Protein AF-A0A8T4JA58-F1 (afdb_monomer)

Radius of gyration: 17.74 Å; Cα contacts (8 Å, |Δi|>4): 383; chains: 1; bounding box: 49×49×39 Å

Sequence (226 aa):
MVENSKAVALERLPIDQRIYLEDYSPLAILKTYYRHRELGWEEYGYVDSGKPNAVIIQPTKDENQAFSHPTTIGFVKKLKEHYDLVLRVAHSETDAYRSISAVPSPELVIISGHGLPGMLSFSASKKEVKKAREESILDTKDDEFAHYINHAAEDATIFLYACHGKKLTDFVKKHSGNRRVIGSKTSFATEDLEILSYYPLDIRIITHTKIPFINREFSRDRTYIL

Structure (mmCIF, N/CA/C/O backbone):
data_AF-A0A8T4JA58-F1
#
_entry.id   AF-A0A8T4JA58-F1
#
loop_
_atom_site.group_PDB
_atom_site.id
_atom_site.type_symbol
_atom_site.label_atom_id
_atom_site.label_alt_id
_atom_site.label_comp_id
_atom_site.label_asym_id
_atom_site.label_entity_id
_atom_site.label_seq_id
_atom_site.pdbx_PDB_ins_code
_atom_site.Cartn_x
_atom_site.Cartn_y
_atom_site.Cartn_z
_atom_site.occupancy
_atom_site.B_iso_or_equiv
_atom_site.auth_seq_id
_atom_site.auth_comp_id
_atom_site.auth_asym_id
_atom_site.auth_atom_id
_atom_site.pdb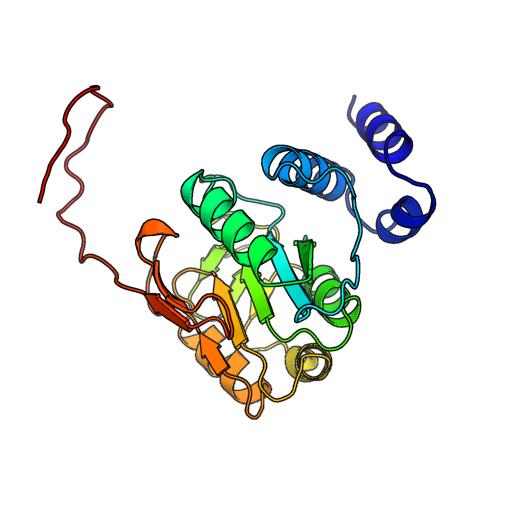x_PDB_model_num
ATOM 1 N N . MET A 1 1 ? 31.882 -11.355 4.695 1.00 51.66 1 MET A N 1
ATOM 2 C CA . MET A 1 1 ? 31.507 -10.221 5.578 1.00 51.66 1 MET A CA 1
ATOM 3 C C . MET A 1 1 ? 29.994 -10.026 5.765 1.00 51.66 1 MET A C 1
ATOM 5 O O . MET A 1 1 ? 29.630 -9.242 6.626 1.00 51.66 1 MET A O 1
ATOM 9 N N . VAL A 1 2 ? 29.108 -10.729 5.040 1.00 45.69 2 VAL A N 1
ATOM 10 C CA . VAL A 1 2 ? 27.639 -10.554 5.159 1.00 45.69 2 VAL A CA 1
ATOM 11 C C . VAL A 1 2 ? 27.006 -11.448 6.243 1.00 45.69 2 VAL A C 1
ATOM 13 O O . VAL A 1 2 ? 25.999 -11.074 6.829 1.00 45.69 2 VAL A O 1
ATOM 16 N N . GLU A 1 3 ? 27.604 -12.591 6.587 1.00 47.19 3 GLU A N 1
ATOM 17 C CA . GLU A 1 3 ? 27.039 -13.489 7.614 1.00 47.19 3 GLU A CA 1
ATOM 18 C C . GLU A 1 3 ? 27.064 -12.891 9.031 1.00 47.19 3 GLU A C 1
ATOM 20 O O . GLU A 1 3 ? 26.103 -13.056 9.780 1.00 47.19 3 GLU A O 1
ATOM 25 N N . ASN A 1 4 ? 28.084 -12.090 9.366 1.00 54.34 4 ASN A N 1
ATOM 26 C CA . ASN A 1 4 ? 28.171 -11.434 10.677 1.00 54.34 4 ASN A CA 1
ATOM 27 C C . ASN A 1 4 ? 27.115 -10.337 10.894 1.00 54.34 4 ASN A C 1
ATOM 29 O O . ASN A 1 4 ? 26.787 -10.041 12.039 1.00 54.34 4 ASN A O 1
ATOM 33 N N . SER A 1 5 ? 26.554 -9.729 9.842 1.00 56.50 5 SER A N 1
ATOM 34 C CA . SER A 1 5 ? 25.521 -8.697 10.017 1.00 56.50 5 SER A CA 1
ATOM 35 C C . SER A 1 5 ? 24.132 -9.285 10.275 1.00 56.50 5 SER A C 1
ATOM 37 O O . SER A 1 5 ? 23.335 -8.646 10.960 1.00 56.50 5 SER A O 1
ATOM 39 N N . LYS A 1 6 ? 23.846 -10.508 9.794 1.00 56.41 6 LYS A N 1
ATOM 40 C CA . LYS A 1 6 ? 22.579 -11.210 10.070 1.00 56.41 6 LYS A CA 1
ATOM 41 C C . LYS A 1 6 ? 22.462 -11.568 11.551 1.00 56.41 6 LYS A C 1
ATOM 43 O O . LYS A 1 6 ? 21.441 -11.269 12.160 1.00 56.41 6 LYS A O 1
ATOM 48 N N . ALA A 1 7 ? 23.511 -12.169 12.117 1.00 58.56 7 ALA A N 1
ATOM 49 C CA . ALA A 1 7 ? 23.535 -12.583 13.518 1.00 58.56 7 ALA A CA 1
ATOM 50 C C . ALA A 1 7 ? 23.360 -11.380 14.457 1.00 58.56 7 ALA A C 1
ATOM 52 O O . ALA A 1 7 ? 22.466 -11.384 15.292 1.00 58.56 7 ALA A O 1
ATOM 53 N N . VAL A 1 8 ? 24.104 -10.293 14.225 1.00 62.03 8 VAL A N 1
ATOM 54 C CA . VAL A 1 8 ? 24.014 -9.071 15.045 1.00 62.03 8 VAL A CA 1
ATOM 55 C C . VAL A 1 8 ? 22.647 -8.385 14.931 1.00 62.03 8 VAL A C 1
ATOM 57 O O . VAL A 1 8 ? 22.160 -7.821 15.909 1.00 62.03 8 VAL A O 1
ATOM 60 N N . ALA A 1 9 ? 22.013 -8.409 13.754 1.00 59.31 9 ALA A N 1
ATOM 61 C CA . ALA A 1 9 ? 20.677 -7.842 13.576 1.00 59.31 9 ALA A CA 1
ATOM 62 C C . ALA A 1 9 ? 19.599 -8.681 14.274 1.00 59.31 9 ALA A C 1
ATOM 64 O O . ALA A 1 9 ? 18.761 -8.121 14.974 1.00 59.31 9 ALA A O 1
ATOM 65 N N . LEU A 1 10 ? 19.646 -10.008 14.128 1.00 60.34 10 LEU A N 1
ATOM 66 C CA . LEU A 1 10 ? 18.717 -10.933 14.783 1.00 60.34 10 LEU A CA 1
ATOM 67 C C . LEU A 1 10 ? 18.883 -10.936 16.306 1.00 60.34 10 LEU A C 1
ATOM 69 O O . LEU A 1 10 ? 17.893 -10.980 17.030 1.00 60.34 10 LEU A O 1
ATOM 73 N N . GLU A 1 11 ? 20.116 -10.841 16.806 1.00 65.50 11 GLU A N 1
ATOM 74 C CA . GLU A 1 11 ? 20.406 -10.804 18.243 1.00 65.50 11 GLU A CA 1
ATOM 75 C C . GLU A 1 11 ? 19.829 -9.569 18.940 1.00 65.50 11 GLU A C 1
ATOM 77 O O . GLU A 1 11 ? 19.493 -9.627 20.122 1.00 65.50 11 GLU A O 1
ATOM 82 N N . ARG A 1 12 ? 19.668 -8.466 18.203 1.00 62.66 12 ARG A N 1
ATOM 83 C CA . ARG A 1 12 ? 19.070 -7.221 18.703 1.00 62.66 12 ARG A CA 1
ATOM 84 C C . ARG A 1 12 ? 17.544 -7.217 18.676 1.00 62.66 12 ARG A C 1
ATOM 86 O O . ARG A 1 12 ? 16.954 -6.267 19.183 1.00 62.66 12 ARG A O 1
ATOM 93 N N . LEU A 1 13 ? 16.919 -8.237 18.092 1.00 56.31 13 LEU A N 1
ATOM 94 C CA . LEU A 1 13 ? 15.468 -8.371 18.066 1.00 56.31 13 LEU A CA 1
ATOM 95 C C . LEU A 1 13 ? 14.987 -9.252 19.234 1.00 56.31 13 LEU A C 1
ATOM 97 O O . LEU A 1 13 ? 15.623 -10.280 19.522 1.00 56.31 13 LEU A O 1
ATOM 101 N N . PRO A 1 14 ? 13.880 -8.870 19.898 1.00 53.28 14 PRO A N 1
ATOM 102 C CA . PRO A 1 14 ? 13.138 -9.719 20.827 1.00 53.28 14 PRO A CA 1
ATOM 103 C C . PRO A 1 14 ? 12.892 -11.141 20.290 1.00 53.28 14 PRO A C 1
ATOM 105 O O . PRO A 1 14 ? 12.725 -11.357 19.090 1.00 53.28 14 PRO A O 1
ATOM 108 N N . ILE A 1 15 ? 12.921 -12.136 21.182 1.00 49.53 15 ILE A N 1
ATOM 109 C CA . ILE A 1 15 ? 12.899 -13.571 20.833 1.00 49.53 15 ILE A CA 1
ATOM 110 C C . ILE A 1 15 ? 11.621 -13.974 20.087 1.00 49.53 15 ILE A C 1
ATOM 112 O O . ILE A 1 15 ? 11.693 -14.708 19.105 1.00 49.53 15 ILE A O 1
ATOM 116 N N . ASP A 1 16 ? 10.474 -13.456 20.513 1.00 47.69 16 ASP A N 1
ATOM 117 C CA . ASP A 1 16 ? 9.161 -13.640 19.887 1.00 47.69 16 ASP A CA 1
ATOM 118 C C . ASP A 1 16 ? 9.101 -13.101 18.449 1.00 47.69 16 ASP A C 1
ATOM 120 O O . ASP A 1 16 ? 8.283 -13.540 17.644 1.00 47.69 16 ASP A O 1
ATOM 124 N N . GLN A 1 17 ? 10.023 -12.209 18.091 1.00 54.94 17 GLN A N 1
ATOM 125 C CA . GLN A 1 17 ? 10.123 -11.608 16.763 1.00 54.94 17 GLN A CA 1
ATOM 126 C C . GLN A 1 17 ? 11.147 -12.299 15.868 1.00 54.94 17 GLN A C 1
ATOM 128 O O . GLN A 1 17 ? 11.077 -12.167 14.648 1.00 54.94 17 GLN A O 1
ATOM 133 N N . ARG A 1 18 ? 12.078 -13.074 16.438 1.00 60.41 18 ARG A N 1
ATOM 134 C CA . ARG A 1 18 ? 13.008 -13.896 15.647 1.00 60.41 18 ARG A CA 1
ATOM 135 C C . ARG A 1 18 ? 12.257 -14.972 14.871 1.00 60.41 18 ARG A C 1
ATOM 137 O O . ARG A 1 18 ? 12.590 -15.201 13.715 1.00 60.41 18 ARG A O 1
ATOM 144 N N . ILE A 1 19 ? 11.193 -15.520 15.468 1.00 49.81 19 ILE A N 1
ATOM 145 C CA . ILE A 1 19 ? 10.328 -16.565 14.895 1.00 49.81 19 ILE A CA 1
ATOM 146 C C . ILE A 1 19 ? 9.689 -16.102 13.575 1.00 49.81 19 ILE A C 1
ATOM 148 O O . ILE A 1 19 ? 9.575 -16.876 12.631 1.00 49.81 19 ILE A O 1
ATOM 152 N N . TYR A 1 20 ? 9.340 -14.817 13.461 1.00 48.16 20 TYR A N 1
ATOM 153 C CA . TYR A 1 20 ? 8.764 -14.252 12.236 1.00 48.16 20 TYR A CA 1
ATOM 154 C C . TYR A 1 20 ? 9.799 -13.910 11.161 1.00 48.16 20 TYR A C 1
ATOM 156 O O . TYR A 1 20 ? 9.418 -13.544 10.053 1.00 48.16 20 TYR A O 1
ATOM 164 N N . LEU A 1 21 ? 11.094 -13.991 11.471 1.00 52.97 21 LEU A N 1
ATOM 165 C CA . LEU A 1 21 ? 12.181 -13.527 10.610 1.00 52.97 21 LEU A CA 1
ATOM 166 C C . LEU A 1 21 ? 13.125 -14.647 10.167 1.00 52.97 21 LEU A C 1
ATOM 168 O O . LEU A 1 21 ? 14.009 -14.386 9.352 1.00 52.97 21 LEU A O 1
ATOM 172 N N . GLU A 1 22 ? 12.940 -15.879 10.647 1.00 52.41 22 GLU A N 1
ATOM 173 C CA . GLU A 1 22 ? 13.738 -17.035 10.208 1.00 52.41 22 GLU A CA 1
ATOM 174 C C . GLU A 1 22 ? 13.606 -17.274 8.695 1.00 52.41 22 GLU A C 1
ATOM 176 O O . GLU A 1 22 ? 14.604 -17.558 8.027 1.00 52.41 22 GLU A O 1
ATOM 181 N N . ASP A 1 23 ? 12.410 -17.023 8.153 1.00 51.38 23 ASP A N 1
ATOM 182 C CA . ASP A 1 23 ? 12.081 -17.156 6.729 1.00 51.38 23 ASP A CA 1
ATOM 183 C C . ASP A 1 23 ? 12.495 -15.940 5.877 1.00 51.38 23 ASP A C 1
ATOM 185 O O . ASP A 1 23 ? 12.541 -16.020 4.648 1.00 51.38 23 ASP A O 1
ATOM 189 N N . TYR A 1 24 ? 12.809 -14.794 6.494 1.00 58.06 24 TYR A N 1
ATOM 190 C CA . TYR A 1 24 ? 13.130 -13.574 5.753 1.00 58.06 24 TYR A CA 1
ATOM 191 C C . TYR A 1 24 ? 14.604 -13.520 5.357 1.00 58.06 24 TYR A C 1
ATOM 193 O O . TYR A 1 24 ? 15.519 -13.902 6.097 1.00 58.06 24 TYR A O 1
ATOM 201 N N . SER A 1 25 ? 14.872 -12.934 4.186 1.00 62.62 25 SER A N 1
ATOM 202 C CA . SER A 1 25 ? 16.252 -12.630 3.816 1.00 62.62 25 SER A CA 1
ATOM 203 C C . SER A 1 25 ? 16.889 -11.695 4.867 1.00 62.62 25 SER A C 1
ATOM 205 O O . SER A 1 25 ? 16.243 -10.745 5.323 1.00 62.62 25 SER A O 1
ATOM 207 N N . PRO A 1 26 ? 18.178 -11.881 5.213 1.00 62.69 26 PRO A N 1
ATOM 208 C CA . PRO A 1 26 ? 18.917 -10.991 6.121 1.00 62.69 26 PRO A CA 1
ATOM 209 C C . PRO A 1 26 ? 18.757 -9.504 5.784 1.00 62.69 26 PRO A C 1
ATOM 211 O O . PRO A 1 26 ? 18.696 -8.640 6.657 1.00 62.69 26 PRO A O 1
ATOM 214 N N . LEU A 1 27 ? 18.683 -9.210 4.484 1.00 62.06 27 LEU A N 1
ATOM 215 C CA . LEU A 1 27 ? 18.554 -7.863 3.957 1.00 62.06 27 LEU A CA 1
ATOM 216 C C . LEU A 1 27 ? 17.166 -7.261 4.220 1.00 62.06 27 LEU A C 1
ATOM 218 O O . LEU A 1 27 ? 17.077 -6.067 4.499 1.00 62.06 27 LEU A O 1
ATOM 222 N N . ALA A 1 28 ? 16.097 -8.060 4.144 1.00 61.88 28 ALA A N 1
ATOM 223 C CA . ALA A 1 28 ? 14.739 -7.615 4.462 1.00 61.88 28 ALA A CA 1
ATOM 224 C C . ALA A 1 28 ? 14.599 -7.285 5.955 1.00 61.88 28 ALA A C 1
ATOM 226 O O . ALA A 1 28 ? 14.031 -6.249 6.303 1.00 61.88 28 ALA A O 1
ATOM 227 N N . ILE A 1 29 ? 15.206 -8.102 6.820 1.00 61.94 29 ILE A N 1
ATOM 228 C CA . ILE A 1 29 ? 15.250 -7.888 8.273 1.00 61.94 29 ILE A 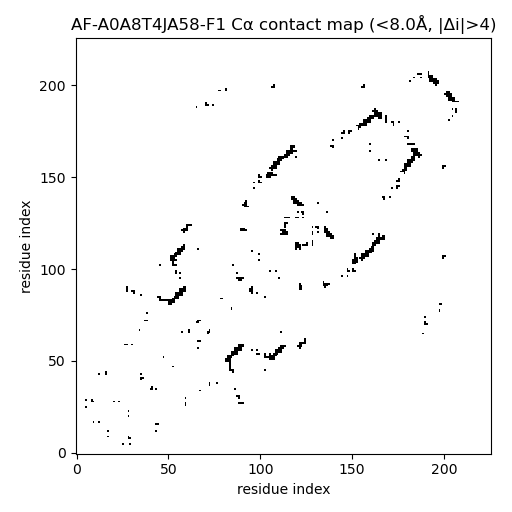CA 1
ATOM 229 C C . ILE A 1 29 ? 15.944 -6.563 8.599 1.00 61.94 29 ILE A C 1
ATOM 231 O O . ILE A 1 29 ? 15.365 -5.698 9.253 1.00 61.94 29 ILE A O 1
ATOM 235 N N . LEU A 1 30 ? 17.161 -6.367 8.081 1.00 64.19 30 LEU A N 1
ATOM 236 C CA . LEU A 1 30 ? 17.934 -5.141 8.297 1.00 64.19 30 LEU A CA 1
ATOM 237 C C . LEU A 1 30 ? 17.196 -3.898 7.788 1.00 64.19 30 LEU A C 1
ATOM 239 O O . LEU A 1 30 ? 17.156 -2.881 8.474 1.00 64.19 30 LEU A O 1
ATOM 243 N N . LYS A 1 31 ? 16.581 -3.965 6.603 1.00 67.88 31 LYS A N 1
ATOM 244 C CA . LYS A 1 31 ? 15.817 -2.835 6.052 1.00 67.88 31 LYS A CA 1
ATOM 245 C C . LYS A 1 31 ? 14.581 -2.509 6.879 1.00 67.88 31 LYS A C 1
ATOM 247 O O . LYS A 1 31 ? 14.322 -1.334 7.117 1.00 67.88 31 LYS A O 1
ATOM 252 N N . THR A 1 32 ? 13.856 -3.527 7.337 1.00 65.44 32 THR A N 1
ATOM 253 C CA . THR A 1 32 ? 12.721 -3.343 8.251 1.00 65.44 32 THR A CA 1
ATOM 254 C C . THR A 1 32 ? 13.192 -2.660 9.530 1.00 65.44 32 THR A C 1
ATOM 256 O O . THR A 1 32 ? 12.634 -1.635 9.905 1.00 65.44 32 THR A O 1
ATOM 259 N N . TYR A 1 33 ? 14.283 -3.144 10.128 1.00 65.75 33 TYR A N 1
ATOM 260 C CA . TYR A 1 33 ? 14.889 -2.557 11.323 1.00 65.75 33 TYR A CA 1
ATOM 261 C C . TYR A 1 33 ? 15.226 -1.068 11.153 1.00 65.75 33 TYR A C 1
ATOM 263 O O . TYR A 1 33 ? 14.784 -0.229 11.937 1.00 65.75 33 TYR A O 1
ATOM 271 N N . TYR A 1 34 ? 15.963 -0.704 10.099 1.00 71.31 34 TYR A N 1
ATOM 272 C CA . TYR A 1 34 ? 16.330 0.698 9.877 1.00 71.31 34 TYR A CA 1
ATOM 273 C C . TYR A 1 34 ? 15.114 1.591 9.612 1.00 71.31 34 TYR A C 1
ATOM 275 O O . TYR A 1 34 ? 15.054 2.692 10.156 1.00 71.31 34 TYR A O 1
ATOM 283 N N . ARG A 1 35 ? 14.116 1.107 8.863 1.00 70.94 35 ARG A N 1
ATOM 284 C CA . ARG A 1 35 ? 12.883 1.865 8.600 1.00 70.94 35 ARG A CA 1
ATOM 285 C C . ARG A 1 35 ? 12.052 2.088 9.859 1.00 70.94 35 ARG A C 1
ATOM 287 O O . ARG A 1 35 ? 11.588 3.198 10.096 1.00 70.94 35 ARG A O 1
ATOM 294 N N . HIS A 1 36 ? 11.895 1.064 10.695 1.00 71.75 36 HIS A N 1
ATOM 295 C CA . HIS A 1 36 ? 11.223 1.189 11.994 1.00 71.75 36 HIS A CA 1
ATOM 296 C C . HIS A 1 36 ? 11.910 2.237 12.872 1.00 71.75 36 HIS A C 1
ATOM 298 O O . HIS A 1 36 ? 11.250 3.106 13.443 1.00 71.75 36 HIS A O 1
ATOM 304 N N . ARG A 1 37 ? 13.247 2.238 12.896 1.00 72.62 37 ARG A N 1
ATOM 305 C CA . ARG A 1 37 ? 14.019 3.246 13.625 1.00 72.62 37 ARG A CA 1
ATOM 306 C C . ARG A 1 37 ? 13.813 4.665 13.077 1.00 72.62 37 ARG A C 1
ATOM 308 O O . ARG A 1 37 ? 13.648 5.590 13.866 1.00 72.62 37 ARG A O 1
ATOM 315 N N . GLU A 1 38 ? 13.794 4.861 11.759 1.00 73.94 38 GLU A N 1
ATOM 316 C CA . GLU A 1 38 ? 13.490 6.169 11.137 1.00 73.94 38 GLU A CA 1
ATOM 317 C C . GLU A 1 38 ? 12.071 6.661 11.471 1.00 73.94 38 GLU A C 1
ATOM 319 O O . GLU A 1 38 ? 11.813 7.863 11.626 1.00 73.94 38 GLU A O 1
ATOM 324 N N . LEU A 1 39 ? 11.146 5.720 11.648 1.00 72.69 39 LEU A N 1
ATOM 325 C CA . LEU A 1 39 ? 9.784 5.993 12.085 1.00 72.69 39 LEU A CA 1
ATOM 326 C C . LEU A 1 39 ? 9.672 6.261 13.594 1.00 72.69 39 LEU A C 1
ATOM 328 O O . LEU A 1 39 ? 8.607 6.688 14.037 1.00 72.69 39 LEU A O 1
ATOM 332 N N . GLY A 1 40 ? 10.748 6.083 14.369 1.00 72.56 40 GLY A N 1
ATOM 333 C CA . GLY A 1 40 ? 10.738 6.215 15.828 1.00 72.56 40 GLY A CA 1
ATOM 334 C C . GLY A 1 40 ? 9.932 5.112 16.512 1.00 72.56 40 GLY A C 1
ATOM 335 O O . GLY A 1 40 ? 9.284 5.361 17.523 1.00 72.56 40 GLY A O 1
ATOM 336 N N . TRP A 1 41 ? 9.875 3.917 15.920 1.00 74.00 41 TRP A N 1
ATOM 337 C CA . TRP A 1 41 ? 9.186 2.780 16.521 1.00 74.00 41 TRP A CA 1
ATOM 338 C C . TRP A 1 41 ? 10.139 2.092 17.495 1.00 74.00 41 TRP A C 1
ATOM 340 O O . TRP A 1 41 ? 11.151 1.526 17.087 1.00 74.00 41 TRP A O 1
ATOM 350 N N . GLU A 1 42 ? 9.830 2.204 18.787 1.00 58.94 42 GLU A N 1
ATOM 351 C CA . GLU A 1 42 ? 10.602 1.561 19.856 1.00 58.94 42 GLU A CA 1
ATOM 352 C C . GLU A 1 42 ? 10.226 0.080 20.022 1.00 58.94 42 GLU A C 1
ATOM 354 O O . GLU A 1 42 ? 11.079 -0.731 20.377 1.00 58.94 42 GLU A O 1
ATOM 359 N N . GLU A 1 43 ? 8.988 -0.290 19.670 1.00 57.16 43 GLU A N 1
ATOM 360 C CA . GLU A 1 43 ? 8.502 -1.670 19.679 1.00 57.16 43 GLU A CA 1
ATOM 361 C C . GLU A 1 43 ? 8.310 -2.225 18.264 1.00 57.16 43 GLU A C 1
ATOM 363 O O . GLU A 1 43 ? 7.646 -1.643 17.403 1.00 57.16 43 GLU A O 1
ATOM 368 N N . TYR A 1 44 ? 8.895 -3.399 18.049 1.00 59.94 44 TYR A N 1
ATOM 369 C CA . TYR A 1 44 ? 8.835 -4.180 16.818 1.00 59.94 44 TYR A CA 1
ATOM 370 C C . TYR A 1 44 ? 7.664 -5.166 16.870 1.00 59.94 44 TYR A C 1
ATOM 372 O O . TYR A 1 44 ? 7.840 -6.376 16.884 1.00 59.94 44 TYR A O 1
ATOM 380 N N . GLY A 1 45 ? 6.434 -4.679 16.918 1.00 66.00 45 GLY A N 1
ATOM 381 C CA . GLY A 1 45 ? 5.295 -5.560 17.149 1.00 66.00 45 GLY A CA 1
ATOM 382 C C . GLY A 1 45 ? 4.010 -4.977 16.616 1.00 66.00 45 GLY A C 1
ATOM 383 O O . GLY A 1 45 ? 3.890 -3.769 16.435 1.00 66.00 45 GLY A O 1
ATOM 384 N N . TYR A 1 46 ? 3.060 -5.858 16.333 1.00 79.38 46 TYR A N 1
ATOM 385 C CA . TYR A 1 46 ? 1.670 -5.440 16.319 1.00 79.38 46 TYR A CA 1
ATOM 386 C C . TYR A 1 46 ? 1.232 -5.290 17.777 1.00 79.38 46 TYR A C 1
ATOM 388 O O . TYR A 1 46 ? 1.431 -6.214 18.565 1.00 79.38 46 TYR A O 1
ATOM 396 N N . VAL A 1 47 ? 0.681 -4.131 18.123 1.00 85.94 47 VAL A N 1
ATOM 397 C CA . VAL A 1 47 ? 0.078 -3.875 19.429 1.00 85.94 47 VAL A CA 1
ATOM 398 C C . VAL A 1 47 ? -1.363 -3.499 19.160 1.00 85.94 47 VAL A C 1
ATOM 400 O O . VAL A 1 47 ? -1.612 -2.508 18.481 1.00 85.94 47 VAL A O 1
ATOM 403 N N . ASP A 1 48 ? -2.283 -4.303 19.675 1.00 89.75 48 ASP A N 1
ATOM 404 C CA . ASP A 1 48 ? -3.706 -3.989 19.656 1.00 89.75 48 ASP A CA 1
ATOM 405 C C . ASP A 1 48 ? -4.011 -3.067 20.842 1.00 89.75 48 ASP A C 1
ATOM 407 O O . ASP A 1 48 ? -3.990 -3.485 22.003 1.00 89.75 48 ASP A O 1
ATOM 411 N N . SER A 1 49 ? -4.218 -1.787 20.553 1.00 94.44 49 SER A N 1
ATOM 412 C CA . SER A 1 49 ? -4.634 -0.771 21.517 1.00 94.44 49 SER A CA 1
ATOM 413 C C . SER A 1 49 ? -6.147 -0.525 21.490 1.00 94.44 49 SER A C 1
ATOM 415 O O . SER A 1 49 ? -6.642 0.336 22.224 1.00 94.44 49 SER A O 1
ATOM 417 N N . GLY A 1 50 ? -6.886 -1.275 20.666 1.00 95.56 50 GLY A N 1
ATOM 418 C CA . GLY A 1 50 ? -8.292 -1.050 20.352 1.00 95.56 50 GLY A CA 1
ATOM 419 C C . GLY A 1 50 ? -8.524 0.003 19.266 1.00 95.56 50 GLY A C 1
ATOM 420 O O . GLY A 1 50 ? -9.672 0.399 19.052 1.00 95.56 50 GLY A O 1
ATOM 421 N N . LYS A 1 51 ? -7.471 0.490 18.590 1.00 97.38 51 LYS A N 1
ATOM 422 C CA . LYS A 1 51 ? -7.633 1.302 17.378 1.00 97.38 51 LYS A CA 1
ATOM 423 C C . LYS A 1 51 ? -7.915 0.390 16.178 1.00 97.38 51 LYS A C 1
ATOM 425 O O . LYS A 1 51 ? -7.617 -0.799 16.212 1.00 97.38 51 LYS A O 1
ATOM 430 N N . PRO A 1 52 ? -8.431 0.953 15.075 1.00 98.19 52 PRO A N 1
ATOM 431 C CA . PRO A 1 52 ? -8.523 0.245 13.806 1.00 98.19 52 PRO A CA 1
ATOM 432 C C . PRO A 1 52 ? -7.170 -0.335 13.388 1.00 98.19 52 PRO A C 1
ATOM 434 O O . PRO A 1 52 ? -6.141 0.345 13.444 1.00 98.19 52 PRO A O 1
ATOM 437 N N . ASN A 1 53 ? -7.167 -1.581 12.929 1.00 98.06 53 ASN A N 1
ATOM 438 C CA . ASN A 1 53 ? -5.942 -2.270 12.539 1.00 98.06 53 ASN A CA 1
ATOM 439 C C . ASN A 1 53 ? -5.511 -1.889 11.127 1.00 98.06 53 ASN A C 1
ATOM 441 O O . ASN A 1 53 ? -6.335 -1.770 10.217 1.00 98.06 53 ASN A O 1
ATOM 445 N N . ALA A 1 54 ? -4.205 -1.749 10.912 1.00 97.94 54 ALA A N 1
ATOM 446 C CA . ALA A 1 54 ? -3.670 -1.445 9.594 1.00 97.94 54 ALA A CA 1
ATOM 447 C C . ALA A 1 54 ? -2.381 -2.204 9.295 1.00 97.94 54 ALA A C 1
ATOM 449 O O . ALA A 1 54 ? -1.522 -2.384 10.157 1.00 97.94 54 ALA A O 1
ATOM 450 N N . VAL A 1 55 ? -2.204 -2.574 8.029 1.00 96.81 55 VAL A N 1
ATOM 451 C CA . VAL A 1 55 ? -0.971 -3.175 7.519 1.00 96.81 55 VAL A CA 1
ATOM 452 C C . VAL A 1 55 ? -0.430 -2.371 6.342 1.00 96.81 55 VAL A C 1
ATOM 454 O O . VAL A 1 55 ? -1.136 -2.076 5.380 1.00 96.81 55 VAL A O 1
ATOM 457 N N . ILE A 1 56 ? 0.853 -2.023 6.405 1.00 96.31 56 ILE A N 1
ATOM 458 C CA . ILE A 1 56 ? 1.612 -1.438 5.300 1.00 96.31 56 ILE A CA 1
ATOM 459 C C . ILE A 1 56 ? 2.671 -2.437 4.873 1.00 96.31 56 ILE A C 1
ATOM 461 O O . ILE A 1 56 ? 3.558 -2.796 5.645 1.00 96.31 56 ILE A O 1
ATOM 465 N N . ILE A 1 57 ? 2.609 -2.827 3.610 1.00 95.38 57 ILE A N 1
ATOM 466 C CA . ILE A 1 57 ? 3.569 -3.703 2.960 1.00 95.38 57 ILE A CA 1
ATOM 467 C C . ILE A 1 57 ? 4.434 -2.835 2.057 1.00 95.38 57 ILE A C 1
ATOM 469 O O . ILE A 1 57 ? 3.930 -2.130 1.180 1.00 95.38 57 ILE A O 1
ATOM 473 N N . GLN A 1 58 ? 5.742 -2.862 2.283 1.00 94.06 58 GLN A N 1
ATOM 474 C CA . GLN A 1 58 ? 6.719 -2.128 1.488 1.00 94.06 58 GLN A CA 1
ATOM 475 C C . GLN A 1 58 ? 7.664 -3.078 0.754 1.00 94.06 58 GLN A C 1
ATOM 477 O O . GLN A 1 58 ? 7.966 -4.154 1.269 1.00 94.06 58 GLN A O 1
ATOM 482 N N . PRO A 1 59 ? 8.208 -2.683 -0.407 1.00 93.12 59 PRO A N 1
ATOM 483 C CA . PRO A 1 59 ? 9.148 -3.528 -1.120 1.00 93.12 59 PRO A CA 1
ATOM 484 C C . PRO A 1 59 ? 10.516 -3.522 -0.429 1.00 93.12 59 PRO A C 1
ATOM 486 O O . PRO A 1 59 ? 10.939 -2.533 0.188 1.00 93.12 59 PRO A O 1
ATOM 489 N N . THR A 1 60 ? 11.251 -4.620 -0.597 1.00 88.62 60 THR A N 1
ATOM 490 C CA . THR A 1 60 ? 12.668 -4.715 -0.224 1.00 88.62 60 THR A CA 1
ATOM 491 C C . THR A 1 60 ? 13.561 -3.804 -1.061 1.00 88.62 60 THR A C 1
ATOM 493 O O . THR A 1 60 ? 14.553 -3.293 -0.534 1.00 88.62 60 THR A O 1
ATOM 496 N N . LYS A 1 61 ? 13.273 -3.592 -2.351 1.00 86.31 61 LYS A N 1
ATOM 497 C CA . LYS A 1 61 ? 14.044 -2.677 -3.213 1.00 86.31 61 LYS A CA 1
ATOM 498 C C . LYS A 1 61 ? 13.325 -1.340 -3.376 1.00 86.31 61 LYS A C 1
ATOM 500 O O . LYS A 1 61 ? 12.136 -1.307 -3.654 1.00 86.31 61 LYS A O 1
ATOM 505 N N . ASP A 1 62 ? 14.085 -0.260 -3.207 1.00 86.44 62 ASP A N 1
ATOM 506 C CA . ASP A 1 62 ? 13.610 1.124 -3.292 1.00 86.44 62 ASP A CA 1
ATOM 507 C C . ASP A 1 62 ? 14.764 2.050 -3.714 1.00 86.44 62 ASP A C 1
ATOM 509 O O . ASP A 1 62 ? 15.291 2.838 -2.933 1.00 86.44 62 ASP A O 1
ATOM 513 N N . GLU A 1 63 ? 15.259 1.877 -4.940 1.00 82.56 63 GLU A N 1
ATOM 514 C CA . GLU A 1 63 ? 16.466 2.580 -5.416 1.00 82.56 63 GLU A CA 1
ATOM 515 C C . GLU A 1 63 ? 16.284 4.099 -5.504 1.00 82.56 63 GLU A C 1
ATOM 517 O O . GLU A 1 63 ? 17.247 4.850 -5.366 1.00 82.56 63 GLU A O 1
ATOM 522 N N . ASN A 1 64 ? 15.055 4.554 -5.745 1.00 81.75 64 ASN A N 1
ATOM 523 C CA . ASN A 1 64 ? 14.713 5.970 -5.818 1.00 81.75 64 ASN A CA 1
ATOM 524 C C . ASN A 1 64 ? 14.205 6.531 -4.485 1.00 81.75 64 ASN A C 1
ATOM 526 O O . ASN A 1 64 ? 13.755 7.674 -4.473 1.00 81.75 64 ASN A O 1
ATOM 530 N N . GLN A 1 65 ? 14.278 5.752 -3.399 1.00 85.94 65 GLN A N 1
ATOM 531 C CA . GLN A 1 65 ? 13.875 6.169 -2.054 1.00 85.94 65 GLN A CA 1
ATOM 532 C C . GLN A 1 65 ? 12.419 6.653 -1.981 1.00 85.94 65 GLN A C 1
ATOM 534 O O . GLN A 1 65 ? 12.095 7.509 -1.166 1.00 85.94 65 GLN A O 1
ATOM 539 N N . ALA A 1 66 ? 11.528 6.133 -2.828 1.00 86.75 66 ALA A N 1
ATOM 540 C CA . ALA A 1 66 ? 10.125 6.541 -2.837 1.00 86.75 66 ALA A CA 1
ATOM 541 C C . ALA A 1 66 ? 9.436 6.222 -1.501 1.00 86.75 66 ALA A C 1
ATOM 543 O O . ALA A 1 66 ? 8.605 6.992 -1.019 1.00 86.75 66 ALA A O 1
ATOM 544 N N . PHE A 1 67 ? 9.809 5.107 -0.871 1.00 87.75 67 PHE A N 1
ATOM 545 C CA . PHE A 1 67 ? 9.188 4.627 0.362 1.00 87.75 67 PHE A CA 1
ATOM 546 C C . PHE A 1 67 ? 9.937 5.065 1.625 1.00 87.75 67 PHE A C 1
ATOM 548 O O . PHE A 1 67 ? 9.381 4.972 2.718 1.00 87.75 67 PHE A O 1
ATOM 555 N N . SER A 1 68 ? 11.169 5.563 1.481 1.00 85.44 68 SER A N 1
ATOM 556 C CA . SER A 1 68 ? 11.954 6.194 2.554 1.00 85.44 68 SER A CA 1
ATOM 557 C C . SER A 1 68 ? 12.013 7.723 2.456 1.00 85.44 68 SER A C 1
ATOM 559 O O . SER A 1 68 ? 12.714 8.361 3.238 1.00 85.44 68 SER A O 1
ATOM 561 N N . HIS A 1 69 ? 11.303 8.335 1.505 1.00 87.38 69 HIS A N 1
ATOM 562 C CA . HIS A 1 69 ? 11.256 9.788 1.387 1.00 87.38 69 HIS A CA 1
ATOM 563 C C . HIS A 1 69 ? 10.619 10.417 2.646 1.00 87.38 69 HIS A C 1
ATOM 565 O O . HIS A 1 69 ? 9.656 9.852 3.180 1.00 87.38 69 HIS A O 1
ATOM 571 N N . PRO A 1 70 ? 11.086 11.589 3.129 1.00 87.75 70 PRO A N 1
ATOM 572 C CA . PRO A 1 70 ? 10.552 12.217 4.341 1.00 87.75 70 PRO A CA 1
ATOM 573 C C . PRO A 1 70 ? 9.036 12.438 4.336 1.00 87.75 70 PRO A C 1
ATOM 575 O O . PRO A 1 70 ? 8.396 12.327 5.380 1.00 87.75 70 PRO A O 1
ATOM 578 N N . THR A 1 71 ? 8.443 12.715 3.174 1.00 90.12 71 THR A N 1
ATOM 579 C CA . THR A 1 71 ? 6.988 12.882 3.036 1.00 90.12 71 THR A CA 1
ATOM 580 C C . THR A 1 71 ? 6.248 11.562 3.219 1.00 90.12 71 THR A C 1
ATOM 582 O O . THR A 1 71 ? 5.270 11.522 3.963 1.00 90.12 71 THR A O 1
ATOM 585 N N . THR A 1 72 ? 6.758 10.462 2.658 1.00 92.06 72 THR A N 1
ATOM 586 C CA . THR A 1 72 ? 6.244 9.107 2.902 1.00 92.06 72 THR A CA 1
ATOM 587 C C . THR A 1 72 ? 6.350 8.730 4.378 1.00 92.06 72 THR A C 1
ATOM 589 O O . THR A 1 72 ? 5.387 8.238 4.960 1.00 92.06 72 THR A O 1
ATOM 592 N N . ILE A 1 73 ? 7.485 9.022 5.020 1.00 88.75 73 ILE A N 1
ATOM 593 C CA . ILE A 1 73 ? 7.676 8.810 6.465 1.00 88.75 73 ILE A CA 1
ATOM 594 C C . ILE A 1 73 ? 6.650 9.622 7.268 1.00 88.75 73 ILE A C 1
ATOM 596 O O . ILE A 1 73 ? 6.038 9.092 8.195 1.00 88.75 73 ILE A O 1
ATOM 600 N N . GLY A 1 74 ? 6.433 10.891 6.912 1.00 90.88 74 GLY A N 1
ATOM 601 C CA . GLY A 1 74 ? 5.435 11.754 7.546 1.00 90.88 74 GLY A CA 1
ATOM 602 C C . GLY A 1 74 ? 4.012 11.209 7.407 1.00 90.88 74 GLY A C 1
ATOM 603 O O . GLY A 1 74 ? 3.284 11.141 8.396 1.00 90.88 74 GLY A O 1
ATOM 604 N N . PHE A 1 75 ? 3.649 10.745 6.212 1.00 95.75 75 PHE A N 1
ATOM 605 C CA . PHE A 1 75 ? 2.362 10.103 5.942 1.00 95.75 75 PHE A CA 1
ATOM 606 C C . PHE A 1 75 ? 2.153 8.845 6.800 1.00 95.75 75 PHE A C 1
ATOM 608 O O . PHE A 1 75 ? 1.122 8.709 7.457 1.00 95.75 75 PHE A O 1
ATOM 615 N N . VAL A 1 76 ? 3.152 7.960 6.877 1.00 94.94 76 VAL A N 1
ATOM 616 C CA . VAL A 1 76 ? 3.092 6.744 7.709 1.00 94.94 76 VAL A CA 1
ATOM 617 C C . VAL A 1 76 ? 2.986 7.080 9.200 1.00 94.94 76 VAL A C 1
ATOM 619 O O . VAL A 1 76 ? 2.214 6.446 9.919 1.00 94.94 76 VAL A O 1
ATOM 622 N N . LYS A 1 77 ? 3.716 8.095 9.684 1.00 92.44 77 LYS A N 1
ATOM 623 C CA . LYS A 1 77 ? 3.601 8.561 11.077 1.00 92.44 77 LYS A CA 1
ATOM 624 C C . LYS A 1 77 ? 2.192 9.051 11.389 1.00 92.44 77 LYS A C 1
ATOM 626 O O . LYS A 1 77 ? 1.656 8.688 12.429 1.00 92.44 77 LYS A O 1
ATOM 631 N N . LYS A 1 78 ? 1.577 9.800 10.470 1.00 96.00 78 LYS A N 1
ATOM 632 C CA . LYS A 1 78 ? 0.192 10.252 10.621 1.00 96.00 78 LYS A CA 1
ATOM 633 C C . LYS A 1 78 ? -0.794 9.092 10.645 1.00 96.00 78 LYS A C 1
ATOM 635 O O . LYS A 1 78 ? -1.646 9.067 11.519 1.00 96.00 78 LYS A O 1
ATOM 640 N N . LEU A 1 79 ? -0.630 8.078 9.793 1.00 96.56 79 LEU A N 1
ATOM 641 C CA . LEU A 1 79 ? -1.445 6.858 9.879 1.00 96.56 79 LEU A CA 1
ATOM 642 C C . LEU A 1 79 ? -1.349 6.197 11.262 1.00 96.56 79 LEU A C 1
ATOM 644 O O . LEU A 1 79 ? -2.371 5.851 11.841 1.00 96.56 79 LEU A O 1
ATOM 648 N N . LYS A 1 80 ? -0.153 6.088 11.844 1.00 94.25 80 LYS A N 1
ATOM 649 C CA . LYS A 1 80 ? 0.029 5.495 13.182 1.00 94.25 80 LYS A CA 1
ATOM 650 C C . LYS A 1 80 ? -0.701 6.251 14.305 1.00 94.25 80 LYS A C 1
ATOM 652 O O . LYS A 1 80 ? -1.014 5.672 15.341 1.00 94.25 80 LYS A O 1
ATOM 657 N N . GLU A 1 81 ? -0.995 7.538 14.128 1.00 95.12 81 GLU A N 1
ATOM 658 C CA . GLU A 1 81 ? -1.816 8.282 15.094 1.00 95.12 81 GLU A CA 1
ATOM 659 C C . GLU A 1 81 ? -3.256 7.724 15.143 1.00 95.12 81 GLU A C 1
ATOM 661 O O . GLU A 1 81 ? -3.859 7.699 16.219 1.00 95.12 81 GLU A O 1
ATOM 666 N N . HIS A 1 82 ? -3.759 7.189 14.024 1.00 97.75 82 HIS A N 1
ATOM 667 C CA . HIS A 1 82 ? -5.144 6.736 13.841 1.00 97.75 82 HIS A CA 1
ATOM 668 C C . HIS A 1 82 ? -5.341 5.214 13.850 1.00 97.75 82 HIS A C 1
ATOM 670 O O . HIS A 1 82 ? -6.441 4.772 14.160 1.00 97.75 82 HIS A O 1
ATOM 676 N N . TYR A 1 83 ? -4.303 4.430 13.547 1.00 97.25 83 TYR A N 1
ATOM 677 C CA . TYR A 1 83 ? -4.377 2.968 13.461 1.00 97.25 83 TYR A CA 1
ATOM 678 C C . TYR A 1 83 ? -3.371 2.276 14.377 1.00 97.25 83 TYR A C 1
ATOM 680 O O . TYR A 1 83 ? -2.267 2.785 14.602 1.00 97.25 83 TYR A O 1
ATOM 688 N N . ASP A 1 84 ? -3.706 1.052 14.775 1.00 96.19 84 ASP A N 1
ATOM 689 C CA . ASP A 1 84 ? -2.739 0.059 15.234 1.00 96.19 84 ASP A CA 1
ATOM 690 C C . ASP A 1 84 ? -2.005 -0.505 14.014 1.00 96.19 84 ASP A C 1
ATOM 692 O O . ASP A 1 84 ? -2.431 -1.436 13.325 1.00 96.19 84 ASP A O 1
ATOM 696 N N . LEU A 1 85 ? -0.920 0.193 13.679 1.00 94.38 85 LEU A N 1
ATOM 697 C CA . LEU A 1 85 ? -0.244 0.089 12.396 1.00 94.38 85 LEU A CA 1
ATOM 698 C C . LEU A 1 85 ? 0.928 -0.888 12.432 1.00 94.38 85 LEU A C 1
ATOM 700 O O . LEU A 1 85 ? 1.902 -0.701 13.161 1.00 94.38 85 LEU A O 1
ATOM 704 N N . VAL A 1 86 ? 0.901 -1.847 11.515 1.00 91.94 86 VAL A N 1
ATOM 705 C CA . VAL A 1 86 ? 1.987 -2.789 11.271 1.00 91.94 86 VAL A CA 1
ATOM 706 C C . VAL A 1 86 ? 2.664 -2.467 9.948 1.00 91.94 86 VAL A C 1
ATOM 708 O O . VAL A 1 86 ? 2.036 -2.496 8.896 1.00 91.94 86 VAL A O 1
ATOM 711 N N . LEU A 1 87 ? 3.974 -2.219 9.974 1.00 90.88 87 LEU A N 1
ATOM 712 C CA . LEU A 1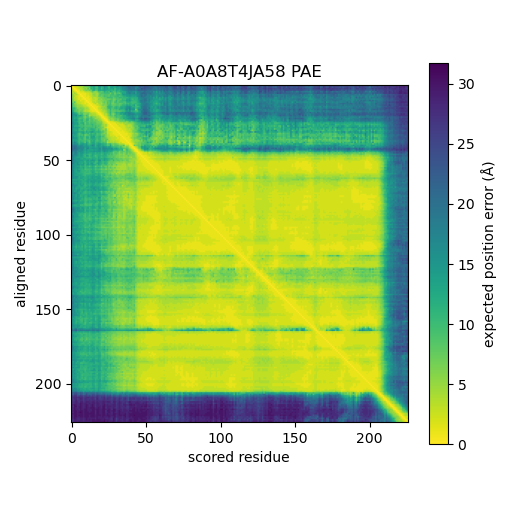 87 ? 4.785 -2.103 8.762 1.00 90.88 87 LEU A CA 1
ATOM 713 C C . LEU A 1 87 ? 5.601 -3.379 8.547 1.00 90.88 87 LEU A C 1
ATOM 715 O O . LEU A 1 87 ? 6.356 -3.810 9.428 1.00 90.88 87 LEU A O 1
ATOM 719 N N . ARG A 1 88 ? 5.466 -3.960 7.356 1.00 89.69 88 ARG A N 1
ATOM 720 C CA . ARG A 1 88 ? 6.182 -5.150 6.890 1.00 89.69 88 ARG A CA 1
ATOM 721 C C . ARG A 1 88 ? 6.920 -4.848 5.595 1.00 89.69 88 ARG A C 1
ATOM 723 O O . ARG A 1 88 ? 6.459 -4.069 4.763 1.00 89.69 88 ARG A O 1
ATOM 730 N N . VAL A 1 89 ? 8.079 -5.473 5.426 1.00 89.06 89 VAL A N 1
ATOM 731 C CA . VAL A 1 89 ? 8.832 -5.426 4.173 1.00 89.06 89 VAL A CA 1
ATOM 732 C C . VAL A 1 89 ? 8.669 -6.770 3.482 1.00 89.06 89 VAL A C 1
ATOM 734 O O . VAL A 1 89 ? 9.099 -7.781 4.022 1.00 89.06 89 VAL A O 1
ATOM 737 N N . ALA A 1 90 ? 8.082 -6.773 2.292 1.00 89.69 90 ALA A N 1
ATOM 738 C CA . ALA A 1 90 ? 7.915 -7.963 1.473 1.00 89.69 90 ALA A CA 1
ATOM 739 C C . ALA A 1 90 ? 9.039 -8.063 0.436 1.00 89.69 90 ALA A C 1
ATOM 741 O O . ALA A 1 90 ? 9.419 -7.071 -0.199 1.00 89.69 90 ALA A O 1
ATOM 742 N N . HIS A 1 91 ? 9.586 -9.265 0.270 1.00 89.38 91 HIS A N 1
ATOM 743 C CA . HIS A 1 91 ? 10.452 -9.621 -0.853 1.00 89.38 91 HIS A CA 1
ATOM 744 C C . HIS A 1 91 ? 9.681 -10.405 -1.917 1.00 89.38 91 HIS A C 1
ATOM 746 O O . HIS A 1 91 ? 9.954 -10.256 -3.108 1.00 89.38 91 HIS A O 1
ATOM 752 N N . SER A 1 92 ? 8.730 -11.216 -1.466 1.00 92.31 92 SER A N 1
ATOM 753 C CA . SER A 1 92 ? 7.874 -12.065 -2.278 1.00 92.31 92 SER A CA 1
ATOM 754 C C . SER A 1 92 ? 6.401 -11.694 -2.125 1.00 92.31 92 SER A C 1
ATOM 756 O O . SER A 1 92 ? 6.000 -10.988 -1.197 1.00 92.31 92 SER A O 1
ATOM 758 N N . GLU A 1 93 ? 5.591 -12.217 -3.030 1.00 94.19 93 GLU A N 1
ATOM 759 C CA . GLU A 1 93 ? 4.136 -12.207 -2.931 1.00 94.19 93 GLU A CA 1
ATOM 760 C C . GLU A 1 93 ? 3.650 -12.931 -1.662 1.00 94.19 93 GLU A C 1
ATOM 762 O O . GLU A 1 93 ? 2.830 -12.412 -0.904 1.00 94.19 93 GLU A O 1
ATOM 767 N N . THR A 1 94 ? 4.256 -14.080 -1.349 1.00 93.00 94 THR A N 1
ATOM 768 C CA . THR A 1 94 ? 3.956 -14.841 -0.127 1.00 93.00 94 THR A CA 1
ATOM 769 C C . THR A 1 94 ? 4.205 -14.017 1.142 1.00 93.00 94 THR A C 1
ATOM 771 O O . THR A 1 94 ? 3.404 -14.079 2.077 1.00 93.00 94 THR A O 1
ATOM 774 N N . ASP A 1 95 ? 5.264 -13.201 1.188 1.00 90.56 95 ASP A N 1
ATOM 775 C CA . ASP A 1 95 ? 5.524 -12.306 2.327 1.00 90.56 95 ASP A CA 1
ATOM 776 C C . ASP A 1 95 ? 4.407 -11.270 2.487 1.00 90.56 95 ASP A C 1
ATOM 778 O O . ASP A 1 95 ? 3.970 -10.978 3.606 1.00 90.56 95 ASP A O 1
ATOM 782 N N . ALA A 1 96 ? 3.932 -10.713 1.369 1.00 94.25 96 ALA A N 1
ATOM 783 C CA . ALA A 1 96 ? 2.839 -9.750 1.361 1.00 94.25 96 ALA A CA 1
ATOM 784 C C . ALA A 1 96 ? 1.547 -10.388 1.898 1.00 94.25 96 ALA A C 1
ATOM 786 O O . ALA A 1 96 ? 0.911 -9.840 2.796 1.00 94.25 96 ALA A O 1
ATOM 787 N N . TYR A 1 97 ? 1.207 -11.589 1.437 1.00 94.94 97 TYR A N 1
ATOM 788 C CA . TYR A 1 97 ? 0.025 -12.336 1.877 1.00 94.94 97 TYR A CA 1
ATOM 789 C C . TYR A 1 97 ? 0.052 -12.745 3.344 1.00 94.94 97 TYR A C 1
ATOM 791 O O . TYR A 1 97 ? -0.932 -12.556 4.072 1.00 94.94 97 TYR A O 1
ATOM 799 N N . ARG A 1 98 ? 1.201 -13.230 3.819 1.00 92.00 98 ARG A N 1
ATOM 800 C CA . ARG A 1 98 ? 1.414 -13.501 5.245 1.00 92.00 98 ARG A CA 1
ATOM 801 C C . ARG A 1 98 ? 1.273 -12.228 6.075 1.00 92.00 98 ARG A C 1
ATOM 803 O O . ARG A 1 98 ? 0.691 -12.274 7.151 1.00 92.00 98 ARG A O 1
ATOM 810 N N . SER A 1 99 ? 1.753 -11.093 5.566 1.00 92.19 99 SER A N 1
ATOM 811 C CA . SER A 1 99 ? 1.645 -9.803 6.256 1.00 92.19 99 SER A CA 1
ATOM 812 C C . SER A 1 99 ? 0.196 -9.357 6.442 1.00 92.19 99 SER A C 1
ATOM 814 O O . SER A 1 99 ? -0.133 -8.867 7.517 1.00 92.19 99 SER A O 1
ATOM 816 N N . ILE A 1 100 ? -0.667 -9.554 5.439 1.00 94.81 100 ILE A N 1
ATOM 817 C CA . ILE A 1 100 ? -2.107 -9.264 5.555 1.00 94.81 100 ILE A CA 1
ATOM 818 C C . ILE A 1 100 ? -2.745 -10.172 6.610 1.00 94.81 100 ILE A C 1
ATOM 820 O O . ILE A 1 100 ? -3.425 -9.689 7.506 1.00 94.81 100 ILE A O 1
ATOM 824 N N . SER A 1 101 ? -2.477 -11.477 6.531 1.00 93.88 101 SER A N 1
ATOM 825 C CA . SER A 1 101 ? -3.115 -12.485 7.393 1.00 93.88 101 SER A CA 1
ATOM 826 C C . SER A 1 101 ? -2.659 -12.420 8.855 1.00 93.88 101 SER A C 1
ATOM 828 O O . SER A 1 101 ? -3.362 -12.885 9.745 1.00 93.88 101 SER A O 1
ATOM 830 N N . ALA A 1 102 ? -1.471 -11.867 9.111 1.00 90.69 102 ALA A N 1
ATOM 831 C CA . ALA A 1 102 ? -0.915 -11.726 10.454 1.00 90.69 102 ALA A CA 1
ATOM 832 C C . ALA A 1 102 ? -1.541 -10.577 11.260 1.00 90.69 102 ALA A C 1
ATOM 834 O O . ALA A 1 102 ? -1.308 -10.491 12.465 1.00 90.69 102 ALA A O 1
ATOM 835 N N . VAL A 1 103 ? -2.290 -9.681 10.613 1.00 93.56 103 VAL A N 1
ATOM 836 C CA . VAL A 1 103 ? -3.002 -8.593 11.285 1.00 93.56 103 VAL A CA 1
ATOM 837 C C . VAL A 1 103 ? -4.471 -8.997 11.428 1.00 93.56 103 VAL A C 1
ATOM 839 O O . VAL A 1 103 ? -5.087 -9.359 10.427 1.00 93.56 103 VAL A O 1
ATOM 842 N N . PRO A 1 104 ? -5.061 -8.962 12.636 1.00 94.75 104 PRO A N 1
ATOM 843 C CA . PRO A 1 104 ? -6.473 -9.287 12.811 1.00 94.75 104 PRO A CA 1
ATOM 844 C C . PRO A 1 104 ? -7.367 -8.256 12.112 1.00 94.75 104 PRO A C 1
ATOM 846 O O . PRO A 1 104 ? -7.345 -7.083 12.472 1.00 94.75 104 PRO A O 1
ATOM 849 N N . SER A 1 105 ? -8.166 -8.687 11.132 1.00 97.25 105 SER A N 1
ATOM 850 C CA . SER A 1 105 ? -9.202 -7.869 10.478 1.00 97.25 105 SER A CA 1
ATOM 851 C C . SER A 1 105 ? -8.765 -6.430 10.131 1.00 97.25 105 SER A C 1
ATOM 853 O O . SER A 1 105 ? -9.408 -5.480 10.582 1.00 97.25 105 SER A O 1
ATOM 855 N N . PRO A 1 106 ? -7.675 -6.217 9.362 1.00 98.06 106 PRO A N 1
ATOM 856 C CA . PRO A 1 106 ? -7.198 -4.875 9.057 1.00 98.06 106 PRO A CA 1
ATOM 857 C C . PRO A 1 106 ? -8.262 -4.071 8.307 1.00 98.06 106 PRO A C 1
ATOM 859 O O . PRO A 1 106 ? -8.799 -4.522 7.295 1.00 98.06 106 PRO A O 1
ATOM 862 N N . GLU A 1 107 ? -8.519 -2.857 8.781 1.00 98.69 107 GLU A N 1
ATOM 863 C CA . GLU A 1 107 ? -9.395 -1.869 8.143 1.00 98.69 107 GLU A CA 1
ATOM 864 C C . GLU A 1 107 ? -8.643 -1.030 7.101 1.00 98.69 107 GLU A C 1
ATOM 866 O O . GLU A 1 107 ? -9.243 -0.373 6.248 1.00 98.69 107 GLU A O 1
ATOM 871 N N . LEU A 1 108 ? -7.310 -1.078 7.128 1.00 98.75 108 LEU A N 1
ATOM 872 C CA . LEU A 1 108 ? -6.451 -0.467 6.125 1.00 98.75 108 LEU A CA 1
ATOM 873 C C . LEU A 1 108 ? -5.349 -1.433 5.679 1.00 98.75 108 LEU A C 1
ATOM 875 O O . LEU A 1 108 ? -4.546 -1.908 6.481 1.00 98.75 108 LEU A O 1
ATOM 879 N N . VAL A 1 109 ? -5.265 -1.659 4.370 1.00 98.56 109 VAL A N 1
ATOM 880 C CA . VAL A 1 109 ? -4.200 -2.434 3.723 1.00 98.56 109 VAL A CA 1
ATOM 881 C C . VAL A 1 109 ? -3.503 -1.547 2.697 1.00 98.56 109 VAL A C 1
ATOM 883 O O . VAL A 1 109 ? -4.104 -1.154 1.700 1.00 98.56 109 VAL A O 1
ATOM 886 N N . ILE A 1 110 ? -2.224 -1.234 2.904 1.00 98.38 110 ILE A N 1
ATOM 887 C CA . ILE A 1 110 ? -1.405 -0.507 1.925 1.00 98.38 110 ILE A CA 1
ATOM 888 C C . ILE A 1 110 ? -0.388 -1.466 1.318 1.00 98.38 110 ILE A C 1
ATOM 890 O O . ILE A 1 110 ? 0.489 -1.967 2.018 1.00 98.38 110 ILE A O 1
ATOM 894 N N . ILE A 1 111 ? -0.464 -1.683 0.006 1.00 97.69 111 ILE A N 1
ATOM 895 C CA . ILE A 1 111 ? 0.491 -2.514 -0.735 1.00 97.69 111 ILE A CA 1
ATOM 896 C C . ILE A 1 111 ? 1.350 -1.596 -1.590 1.00 97.69 111 ILE A C 1
ATOM 898 O O . ILE A 1 111 ? 0.864 -0.976 -2.537 1.00 97.69 111 ILE A O 1
ATOM 902 N N . SER A 1 112 ? 2.629 -1.492 -1.244 1.00 96.38 112 SER A N 1
ATOM 903 C CA . SER A 1 112 ? 3.572 -0.596 -1.909 1.00 96.38 112 SER A CA 1
ATOM 904 C C . SER A 1 112 ? 4.545 -1.381 -2.779 1.00 96.38 112 SER A C 1
ATOM 906 O O . SER A 1 112 ? 5.024 -2.446 -2.392 1.00 96.38 112 SER A O 1
ATOM 908 N N . GLY A 1 113 ? 4.887 -0.831 -3.941 1.00 94.44 113 GLY A N 1
ATOM 909 C CA . GLY A 1 113 ? 5.832 -1.468 -4.851 1.00 94.44 113 GLY A CA 1
ATOM 910 C C . GLY A 1 113 ? 6.129 -0.633 -6.087 1.00 94.44 113 GLY A C 1
ATOM 911 O O . GLY A 1 113 ? 5.432 0.333 -6.413 1.00 94.44 113 GLY A O 1
ATOM 912 N N . HIS A 1 114 ? 7.177 -1.009 -6.815 1.00 92.00 114 HIS A N 1
ATOM 913 C CA . HIS A 1 114 ? 7.419 -0.422 -8.128 1.00 92.00 114 HIS A CA 1
ATOM 914 C C . HIS A 1 114 ? 6.462 -1.045 -9.143 1.00 92.00 114 HIS A C 1
ATOM 916 O O . HIS A 1 114 ? 6.546 -2.235 -9.437 1.00 92.00 114 HIS A O 1
ATOM 922 N N . GLY A 1 115 ? 5.542 -0.228 -9.655 1.00 89.50 115 GLY A N 1
ATOM 923 C CA . GLY A 1 115 ? 4.477 -0.675 -10.546 1.00 89.50 115 GLY A CA 1
ATOM 924 C C . GLY A 1 115 ? 4.787 -0.531 -12.037 1.00 89.50 115 GLY A C 1
ATOM 925 O O . GLY A 1 115 ? 5.428 0.429 -12.485 1.00 89.50 115 GLY A O 1
ATOM 926 N N . LEU A 1 116 ? 4.273 -1.487 -12.805 1.00 88.94 116 LEU A N 1
ATOM 927 C CA . LEU A 1 116 ? 4.086 -1.444 -14.253 1.00 88.94 116 LEU A CA 1
ATOM 928 C C . LEU A 1 116 ? 2.597 -1.656 -14.576 1.00 88.94 116 LEU A C 1
ATOM 930 O O . LEU A 1 116 ? 1.821 -2.031 -13.698 1.00 88.94 116 LEU A O 1
ATOM 934 N N . PRO A 1 117 ? 2.161 -1.451 -15.833 1.00 90.31 117 PRO A N 1
ATOM 935 C CA . PRO A 1 117 ? 0.789 -1.756 -16.219 1.00 90.31 117 PRO A CA 1
ATOM 936 C C . PRO A 1 117 ? 0.392 -3.206 -15.893 1.00 90.31 117 PRO A C 1
ATOM 938 O O . PRO A 1 117 ? 0.761 -4.125 -16.616 1.00 90.31 117 PRO A O 1
ATOM 941 N N . GLY A 1 118 ? -0.410 -3.381 -14.838 1.00 92.81 118 GLY A N 1
ATOM 942 C CA . GLY A 1 118 ? -0.953 -4.677 -14.413 1.00 92.81 118 GLY A CA 1
ATOM 943 C C . GLY A 1 118 ? -0.140 -5.433 -13.366 1.00 92.81 118 GLY A C 1
ATOM 944 O O . GLY A 1 118 ? -0.548 -6.528 -13.025 1.00 92.81 118 GLY A O 1
ATOM 945 N N . MET A 1 119 ? 0.954 -4.872 -12.847 1.00 94.81 119 MET A N 1
ATOM 946 C CA . MET A 1 119 ? 1.761 -5.537 -11.819 1.00 94.81 119 MET A CA 1
ATOM 947 C C . MET A 1 119 ? 2.449 -4.528 -10.894 1.00 94.81 119 MET A C 1
ATOM 949 O O . MET A 1 119 ? 2.710 -3.388 -11.290 1.00 94.81 119 MET A O 1
ATOM 953 N N . LEU A 1 120 ? 2.824 -4.961 -9.698 1.00 95.31 120 LEU A N 1
ATOM 954 C CA . LEU A 1 120 ? 3.820 -4.310 -8.848 1.00 95.31 120 LEU A CA 1
ATOM 955 C C . LEU A 1 120 ? 4.867 -5.330 -8.413 1.00 95.31 120 LEU A C 1
ATOM 957 O O . LEU A 1 120 ? 4.573 -6.515 -8.355 1.00 95.31 120 LEU A O 1
ATOM 961 N N . SER A 1 121 ? 6.086 -4.882 -8.116 1.00 94.81 121 SER A N 1
ATOM 962 C CA . SER A 1 121 ? 7.132 -5.759 -7.582 1.00 94.81 121 SER A CA 1
ATOM 963 C C . SER A 1 121 ? 7.562 -5.368 -6.177 1.00 94.81 121 SER A C 1
ATOM 965 O O . SER A 1 121 ? 7.722 -4.182 -5.864 1.00 94.81 121 SER A O 1
ATOM 967 N N . PHE A 1 122 ? 7.816 -6.400 -5.372 1.00 92.88 122 PHE A N 1
ATOM 968 C CA . PHE A 1 122 ? 8.334 -6.318 -4.010 1.00 92.88 122 PHE A CA 1
ATOM 969 C C . PHE A 1 122 ? 9.868 -6.347 -3.942 1.00 92.88 122 PHE A C 1
ATOM 971 O O . PHE A 1 122 ? 10.464 -5.898 -2.959 1.00 92.88 122 PHE A O 1
ATOM 978 N N . SER A 1 123 ? 10.543 -6.850 -4.979 1.00 89.31 123 SER A N 1
ATOM 979 C CA . SER A 1 123 ? 11.999 -7.055 -4.956 1.00 89.31 123 SER A CA 1
ATOM 980 C C . SER A 1 123 ? 12.757 -6.573 -6.182 1.00 89.31 123 SER A C 1
ATOM 982 O O . SER A 1 123 ? 13.986 -6.650 -6.189 1.00 89.31 123 SER A O 1
ATOM 984 N N . ALA A 1 124 ? 12.081 -6.042 -7.196 1.00 82.69 124 ALA A N 1
ATOM 985 C CA . ALA A 1 124 ? 12.727 -5.483 -8.373 1.00 82.69 124 ALA A CA 1
ATOM 986 C C . ALA A 1 124 ? 12.654 -3.957 -8.368 1.00 82.69 124 ALA A C 1
ATOM 988 O O . ALA A 1 124 ? 11.639 -3.366 -8.000 1.00 82.69 124 ALA A O 1
ATOM 989 N N . SER A 1 125 ? 13.723 -3.302 -8.821 1.00 83.62 125 SER A N 1
ATOM 990 C CA . SER A 1 125 ? 13.671 -1.864 -9.075 1.00 83.62 125 SER A CA 1
ATOM 991 C C . SER A 1 125 ? 12.824 -1.545 -10.307 1.00 83.62 125 SER A C 1
ATOM 993 O O . SER A 1 125 ? 12.507 -2.416 -11.120 1.00 83.62 125 SER A O 1
ATOM 995 N N . LYS A 1 126 ? 12.518 -0.263 -10.528 1.00 77.56 126 LYS A N 1
ATOM 996 C CA . LYS A 1 126 ? 11.799 0.183 -11.735 1.00 77.56 126 LYS A CA 1
ATOM 997 C C . LYS A 1 126 ? 12.476 -0.245 -13.051 1.00 77.56 126 LYS A C 1
ATOM 999 O O . LYS A 1 126 ? 11.793 -0.398 -14.061 1.00 77.56 126 LYS A O 1
ATOM 1004 N N . LYS A 1 127 ? 13.803 -0.422 -13.071 1.00 81.00 127 LYS A N 1
ATOM 1005 C CA . LYS A 1 127 ? 14.542 -0.886 -14.264 1.00 81.00 127 LYS A CA 1
ATOM 1006 C C . LYS A 1 127 ? 14.480 -2.404 -14.433 1.00 81.00 127 LYS A C 1
ATOM 1008 O O . LYS A 1 127 ? 14.568 -2.901 -15.554 1.00 81.00 127 LYS A O 1
ATOM 1013 N N . GLU A 1 128 ? 14.324 -3.125 -13.330 1.00 85.25 128 GLU A N 1
ATOM 1014 C CA . GLU A 1 128 ? 14.387 -4.584 -13.269 1.00 85.25 128 GLU A CA 1
ATOM 1015 C C . GLU A 1 128 ? 13.014 -5.250 -13.261 1.00 85.25 128 GLU A C 1
ATOM 1017 O O . GLU A 1 128 ? 12.934 -6.431 -13.560 1.00 85.25 128 GLU A O 1
ATOM 1022 N N . VAL A 1 129 ? 11.938 -4.518 -12.965 1.00 83.50 129 VAL A N 1
ATOM 1023 C CA . VAL A 1 129 ? 10.584 -5.070 -12.785 1.00 83.50 129 VAL A CA 1
ATOM 1024 C C . VAL A 1 129 ? 10.090 -5.907 -13.973 1.00 83.50 129 VAL A C 1
ATOM 1026 O O . VAL A 1 129 ? 9.404 -6.896 -13.773 1.00 83.50 129 VAL A O 1
ATOM 1029 N N . LYS A 1 130 ? 10.526 -5.618 -15.209 1.00 82.38 130 LYS A N 1
ATOM 1030 C CA . LYS A 1 130 ? 10.216 -6.455 -16.392 1.00 82.38 130 LYS A CA 1
ATOM 1031 C C . LYS A 1 130 ? 10.861 -7.849 -16.371 1.00 82.38 130 LYS A C 1
ATOM 1033 O O . LYS A 1 130 ? 10.496 -8.696 -17.175 1.00 82.38 130 LYS A O 1
ATOM 1038 N N . LYS A 1 131 ? 11.881 -8.034 -15.537 1.00 86.69 131 LYS A N 1
ATOM 1039 C CA . LYS A 1 131 ? 12.634 -9.274 -15.321 1.00 86.69 131 LYS A CA 1
ATOM 1040 C C . LYS A 1 131 ? 12.388 -9.835 -13.916 1.00 86.69 131 LYS A C 1
ATOM 1042 O O . LYS A 1 131 ? 13.116 -10.735 -13.501 1.00 86.69 131 LYS A O 1
ATOM 1047 N N . ALA A 1 132 ? 11.443 -9.258 -13.169 1.00 85.19 132 ALA A N 1
ATOM 1048 C CA . ALA A 1 132 ? 11.053 -9.791 -11.877 1.00 85.19 132 ALA A CA 1
ATOM 1049 C C . ALA A 1 132 ? 10.512 -11.213 -12.061 1.00 85.19 132 ALA A C 1
ATOM 1051 O O . ALA A 1 132 ? 9.971 -11.552 -13.115 1.00 85.19 132 ALA A O 1
ATOM 1052 N N . ARG A 1 133 ? 10.723 -12.050 -11.051 1.00 89.00 133 ARG A N 1
ATOM 1053 C CA . ARG A 1 133 ? 10.165 -13.400 -11.021 1.00 89.00 133 ARG A CA 1
ATOM 1054 C C . ARG A 1 133 ? 8.716 -13.314 -10.557 1.00 89.00 133 ARG A C 1
ATOM 1056 O O . ARG A 1 133 ? 8.405 -12.409 -9.789 1.00 89.00 133 ARG A O 1
ATOM 1063 N N . GLU A 1 134 ? 7.881 -14.261 -10.982 1.00 92.62 134 GLU A N 1
ATOM 1064 C CA . GLU A 1 134 ? 6.464 -14.304 -10.582 1.00 92.62 134 GLU A CA 1
ATOM 1065 C C . GLU A 1 134 ? 6.321 -14.256 -9.053 1.00 92.62 134 GLU A C 1
ATOM 1067 O O . GLU A 1 134 ? 5.623 -13.410 -8.522 1.00 92.62 134 GLU A O 1
ATOM 1072 N N . GLU A 1 135 ? 7.145 -15.031 -8.339 1.00 92.25 135 GLU A N 1
ATOM 1073 C CA . GLU A 1 135 ? 7.180 -15.089 -6.867 1.00 92.25 135 GLU A CA 1
ATOM 1074 C C . GLU A 1 135 ? 7.402 -13.735 -6.162 1.00 92.25 135 GLU A C 1
ATOM 1076 O O . GLU A 1 135 ? 7.234 -13.636 -4.947 1.00 92.25 135 GLU A O 1
ATOM 1081 N N . SER A 1 136 ? 7.842 -12.696 -6.879 1.00 92.06 136 SER A N 1
ATOM 1082 C CA . SER A 1 136 ? 8.131 -11.372 -6.324 1.00 92.06 136 SER A CA 1
ATOM 1083 C C . SER A 1 136 ? 7.311 -10.230 -6.910 1.00 92.06 136 SER A C 1
ATOM 1085 O O . SER A 1 136 ? 7.638 -9.050 -6.682 1.00 92.06 136 SER A O 1
ATOM 1087 N N . ILE A 1 137 ? 6.258 -10.560 -7.650 1.00 94.69 137 ILE A N 1
ATOM 1088 C CA . ILE A 1 137 ? 5.290 -9.599 -8.155 1.00 94.69 137 ILE A CA 1
ATOM 1089 C C . ILE A 1 137 ? 3.903 -9.903 -7.603 1.00 94.69 137 ILE A C 1
ATOM 1091 O O . ILE A 1 137 ? 3.619 -11.013 -7.192 1.00 94.69 137 ILE A O 1
ATOM 1095 N N . LEU A 1 138 ? 3.077 -8.866 -7.560 1.00 95.44 138 LEU A N 1
ATOM 1096 C CA . LEU A 1 138 ? 1.630 -8.994 -7.494 1.00 95.44 138 LEU A CA 1
ATOM 1097 C C . LEU A 1 138 ? 1.100 -8.468 -8.831 1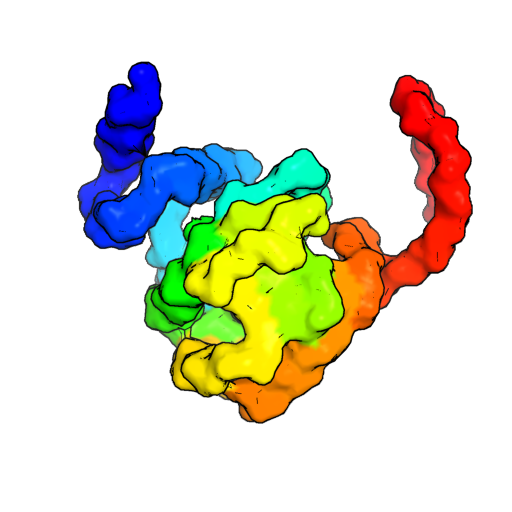.00 95.44 138 LEU A C 1
ATOM 1099 O O . LEU A 1 138 ? 1.318 -7.291 -9.154 1.00 95.44 138 LEU A O 1
ATOM 1103 N N . ASP A 1 139 ? 0.455 -9.309 -9.623 1.00 96.00 139 ASP A N 1
ATOM 1104 C CA . ASP A 1 139 ? -0.085 -9.029 -10.945 1.00 96.00 139 ASP A CA 1
ATOM 1105 C C . ASP A 1 139 ? -1.562 -9.453 -11.101 1.00 96.00 139 ASP A C 1
ATOM 1107 O O . ASP A 1 139 ? -2.282 -9.689 -10.136 1.00 96.00 139 ASP A O 1
ATOM 1111 N N . THR A 1 140 ? -2.094 -9.390 -12.323 1.00 95.06 140 THR A N 1
ATOM 1112 C CA . THR A 1 140 ? -3.509 -9.687 -12.605 1.00 95.06 140 THR A CA 1
ATOM 1113 C C . THR A 1 140 ? -3.838 -11.177 -12.765 1.00 95.06 140 THR A C 1
ATOM 1115 O O . THR A 1 140 ? -4.947 -11.491 -13.203 1.00 95.06 140 THR A O 1
ATOM 1118 N N . LYS A 1 141 ? -2.879 -12.074 -12.533 1.00 95.38 141 LYS A N 1
ATOM 1119 C CA . LYS A 1 141 ? -3.026 -13.533 -12.610 1.00 95.38 141 LYS A CA 1
ATOM 1120 C C . LYS A 1 141 ? -3.079 -14.201 -11.231 1.00 95.38 141 LYS A C 1
ATOM 1122 O O . LYS A 1 141 ? -3.382 -15.389 -11.185 1.00 95.38 141 LYS A O 1
ATOM 1127 N N . ASP A 1 142 ? -2.851 -13.448 -10.156 1.00 92.62 142 ASP A N 1
ATOM 1128 C CA . ASP A 1 142 ? -2.759 -13.968 -8.784 1.00 92.62 142 ASP A CA 1
ATOM 1129 C C . ASP A 1 142 ? -4.143 -14.219 -8.174 1.00 92.62 142 ASP A C 1
ATOM 1131 O O . ASP A 1 142 ? -4.655 -13.462 -7.340 1.00 92.62 142 ASP A O 1
ATOM 1135 N N . ASP A 1 143 ? -4.811 -15.275 -8.629 1.00 89.88 143 ASP A N 1
ATOM 1136 C CA . ASP A 1 143 ? -6.168 -15.618 -8.196 1.00 89.88 143 ASP A CA 1
ATOM 1137 C C . ASP A 1 143 ? -6.269 -15.871 -6.675 1.00 89.88 143 ASP A C 1
ATOM 1139 O O . ASP A 1 143 ? -7.335 -15.672 -6.075 1.00 89.88 143 ASP A O 1
ATOM 1143 N N . GLU A 1 144 ? -5.163 -16.230 -6.020 1.00 94.00 144 GLU A N 1
ATOM 1144 C CA . GLU A 1 144 ? -5.046 -16.367 -4.569 1.00 94.00 144 GLU A CA 1
ATOM 1145 C C . GLU A 1 144 ? -5.183 -15.043 -3.808 1.00 94.00 144 GLU A C 1
ATOM 1147 O O . GLU A 1 144 ? -5.521 -15.068 -2.621 1.00 94.00 144 GLU A O 1
ATOM 1152 N N . PHE A 1 145 ? -5.013 -13.885 -4.458 1.00 93.69 145 PHE A N 1
ATOM 1153 C CA . PHE A 1 145 ? -5.151 -12.574 -3.815 1.00 93.69 145 PHE A CA 1
ATOM 1154 C C . PHE A 1 145 ? -6.492 -12.440 -3.078 1.00 93.69 145 PHE A C 1
ATOM 1156 O O . PHE A 1 145 ? -6.553 -11.910 -1.965 1.00 93.69 145 PHE A O 1
ATOM 1163 N N . ALA A 1 146 ? -7.570 -12.977 -3.666 1.00 92.62 146 ALA A N 1
ATOM 1164 C CA . ALA A 1 146 ? -8.904 -12.976 -3.063 1.00 92.62 146 ALA A CA 1
ATOM 1165 C C . ALA A 1 146 ? -8.940 -13.693 -1.705 1.00 92.62 146 ALA A C 1
ATOM 1167 O O . ALA A 1 146 ? -9.622 -13.245 -0.784 1.00 92.62 146 ALA A O 1
ATOM 1168 N N . HIS A 1 147 ? -8.211 -14.802 -1.565 1.00 94.69 147 HIS A N 1
ATOM 1169 C CA . HIS A 1 147 ? -8.159 -15.556 -0.316 1.00 94.69 147 HIS A CA 1
ATOM 1170 C C . HIS A 1 147 ? -7.547 -14.712 0.807 1.00 94.69 147 HIS A C 1
ATOM 1172 O O . HIS A 1 147 ? -8.093 -14.638 1.909 1.00 94.69 147 HIS A O 1
ATOM 1178 N N . TYR A 1 148 ? -6.453 -14.012 0.513 1.00 95.56 148 TYR A N 1
ATOM 1179 C CA . TYR A 1 148 ? -5.743 -13.217 1.508 1.00 95.56 148 TYR A CA 1
ATOM 1180 C C . TYR A 1 148 ? -6.461 -11.917 1.843 1.00 95.56 148 TYR A C 1
ATOM 1182 O O . TYR A 1 148 ? -6.601 -11.589 3.019 1.00 95.56 148 TYR A O 1
ATOM 1190 N N . ILE A 1 149 ? -6.997 -11.207 0.848 1.00 96.19 149 ILE A N 1
ATOM 1191 C CA . ILE A 1 149 ? -7.685 -9.938 1.102 1.00 96.19 149 ILE A CA 1
ATOM 1192 C C . ILE A 1 149 ? -8.992 -10.114 1.884 1.00 96.19 149 ILE A C 1
ATOM 1194 O O . ILE A 1 149 ? -9.443 -9.182 2.543 1.00 96.19 149 ILE A O 1
ATOM 1198 N N . ASN A 1 150 ? -9.569 -11.319 1.887 1.00 95.81 150 ASN A N 1
ATOM 1199 C CA . ASN A 1 150 ? -10.733 -11.639 2.710 1.00 95.81 150 ASN A CA 1
ATOM 1200 C C . ASN A 1 150 ? -10.454 -11.660 4.219 1.00 95.81 150 ASN A C 1
ATOM 1202 O O . ASN A 1 150 ? -11.409 -11.629 4.988 1.00 95.81 150 ASN A O 1
ATOM 1206 N N . HIS A 1 151 ? -9.186 -11.656 4.641 1.00 96.69 151 HIS A N 1
ATOM 1207 C CA . HIS A 1 151 ? -8.823 -11.460 6.047 1.00 96.69 151 HIS A CA 1
ATOM 1208 C C . HIS A 1 151 ? -8.998 -10.005 6.503 1.00 96.69 151 HIS A C 1
ATOM 1210 O O . HIS A 1 151 ? -9.083 -9.763 7.702 1.00 96.69 151 HIS A O 1
ATOM 1216 N N . ALA A 1 152 ? -9.042 -9.038 5.578 1.00 97.94 152 ALA A N 1
ATOM 1217 C CA . ALA A 1 152 ? -9.318 -7.639 5.897 1.00 97.94 152 ALA A CA 1
ATOM 1218 C C . ALA A 1 152 ? -10.792 -7.428 6.273 1.00 97.94 152 ALA A C 1
ATOM 1220 O O . ALA A 1 152 ? -11.660 -8.184 5.827 1.00 97.94 152 ALA A O 1
ATOM 1221 N N . ALA A 1 153 ? -11.089 -6.364 7.023 1.00 98.06 153 ALA A N 1
ATOM 1222 C CA . ALA A 1 153 ? -12.463 -5.985 7.358 1.00 98.06 153 ALA A CA 1
ATOM 1223 C C . ALA A 1 153 ? -13.324 -5.802 6.090 1.00 98.06 153 ALA A C 1
ATOM 1225 O O . ALA A 1 153 ? -12.803 -5.487 5.015 1.00 98.06 153 ALA A O 1
ATOM 1226 N N . GLU A 1 154 ? -14.639 -6.022 6.174 1.00 97.44 154 GLU A N 1
ATOM 1227 C CA . GLU A 1 154 ? -15.538 -5.966 5.005 1.00 97.44 154 GLU A CA 1
ATOM 1228 C C . GLU A 1 154 ? -15.615 -4.573 4.357 1.00 97.44 154 GLU A C 1
ATOM 1230 O O . GLU A 1 154 ? -15.819 -4.459 3.146 1.00 97.44 154 GLU A O 1
ATOM 1235 N N . ASP A 1 155 ? -15.410 -3.525 5.151 1.00 97.62 155 ASP A N 1
ATOM 1236 C CA . ASP A 1 155 ? -15.387 -2.112 4.772 1.00 97.62 155 ASP A CA 1
ATOM 1237 C C . ASP A 1 155 ? -13.964 -1.536 4.672 1.00 97.62 155 ASP A C 1
ATOM 1239 O O . ASP A 1 155 ? -13.787 -0.326 4.502 1.00 97.62 155 ASP A O 1
ATOM 1243 N N . ALA A 1 156 ? -12.942 -2.399 4.712 1.00 98.56 156 ALA A N 1
ATOM 1244 C CA . ALA A 1 156 ? -11.551 -1.982 4.669 1.00 98.56 156 ALA A CA 1
ATOM 1245 C C . ALA A 1 156 ? -11.226 -1.119 3.439 1.00 98.56 156 ALA A C 1
ATOM 1247 O O . ALA A 1 156 ? -11.769 -1.289 2.339 1.00 98.56 156 ALA A O 1
ATOM 1248 N N . THR A 1 157 ? -10.253 -0.227 3.609 1.00 98.75 157 THR A N 1
ATOM 1249 C CA . THR A 1 157 ? -9.622 0.497 2.506 1.00 98.75 157 THR A CA 1
ATOM 1250 C C . THR A 1 157 ? -8.331 -0.195 2.088 1.00 98.75 157 THR A C 1
ATOM 1252 O O . THR A 1 157 ? -7.434 -0.434 2.890 1.00 98.75 157 THR A O 1
ATOM 1255 N N . ILE A 1 158 ? -8.211 -0.472 0.795 1.00 98.56 158 ILE A N 1
ATOM 1256 C CA . ILE A 1 158 ?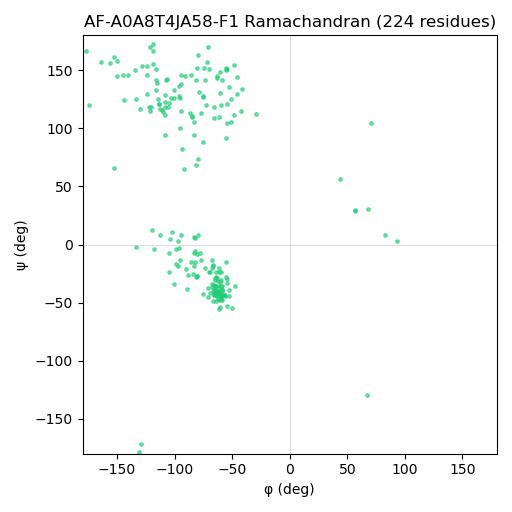 -7.037 -1.068 0.169 1.00 98.56 158 ILE A CA 1
ATOM 1257 C C . ILE A 1 158 ? -6.398 -0.009 -0.714 1.00 98.56 158 ILE A C 1
ATOM 1259 O O . ILE A 1 158 ? -6.990 0.432 -1.700 1.00 98.56 158 ILE A O 1
ATOM 1263 N N . PHE A 1 159 ? -5.182 0.401 -0.379 1.00 98.38 159 PHE A N 1
ATOM 1264 C CA . PHE A 1 159 ? -4.427 1.371 -1.155 1.00 98.38 159 PHE A CA 1
ATOM 1265 C C . PHE A 1 159 ? -3.234 0.709 -1.846 1.00 98.38 159 PHE A C 1
ATOM 1267 O O . PHE A 1 159 ? -2.272 0.274 -1.213 1.00 98.38 159 PHE A O 1
ATOM 1274 N N . LEU A 1 160 ? -3.279 0.671 -3.176 1.00 97.56 160 LEU A N 1
ATOM 1275 C CA . LEU A 1 160 ? -2.163 0.255 -4.015 1.00 97.56 160 LEU A CA 1
ATOM 1276 C C . LEU A 1 160 ? -1.215 1.435 -4.224 1.00 97.56 160 LEU A C 1
ATOM 1278 O O . LEU A 1 160 ? -1.386 2.245 -5.144 1.00 97.56 160 LEU A O 1
ATOM 1282 N N . TYR A 1 161 ? -0.189 1.513 -3.379 1.00 95.94 161 TYR A N 1
ATOM 1283 C CA . TYR A 1 161 ? 0.853 2.524 -3.478 1.00 95.94 161 TYR A CA 1
ATOM 1284 C C . TYR A 1 161 ? 1.909 2.124 -4.526 1.00 95.94 161 TYR A C 1
ATOM 1286 O O . TYR A 1 161 ? 3.066 1.822 -4.224 1.00 95.94 161 TYR A O 1
ATOM 1294 N N . ALA A 1 162 ? 1.488 2.128 -5.794 1.00 93.31 162 ALA A N 1
ATOM 1295 C CA . ALA A 1 162 ? 2.319 1.784 -6.943 1.00 93.31 162 ALA A CA 1
ATOM 1296 C C . ALA A 1 162 ? 1.976 2.628 -8.184 1.00 93.31 162 ALA A C 1
ATOM 1298 O O . ALA A 1 162 ? 0.823 2.980 -8.441 1.00 93.31 162 ALA A O 1
ATOM 1299 N N . CYS A 1 163 ? 2.989 2.939 -8.995 1.00 89.25 163 CYS A N 1
ATOM 1300 C CA . CYS A 1 163 ? 2.811 3.661 -10.259 1.00 89.25 163 CYS A CA 1
ATOM 1301 C C . CYS A 1 163 ? 2.099 2.800 -11.320 1.00 89.25 163 CYS A C 1
ATOM 1303 O O . CYS A 1 163 ? 2.296 1.592 -11.374 1.00 89.25 163 CYS A O 1
ATOM 1305 N N . HIS A 1 164 ? 1.358 3.430 -12.241 1.00 84.06 164 HIS A N 1
ATOM 1306 C CA . HIS A 1 164 ? 0.757 2.765 -13.419 1.00 84.06 164 HIS A CA 1
ATOM 1307 C C . HIS A 1 164 ? -0.169 1.579 -13.097 1.00 84.06 164 HIS A C 1
ATOM 1309 O O . HIS A 1 164 ? -0.360 0.671 -13.910 1.00 84.06 164 HIS A O 1
ATOM 1315 N N . GLY A 1 165 ? -0.797 1.616 -11.929 1.00 82.75 165 GLY A N 1
ATOM 1316 C CA . GLY A 1 165 ? -1.547 0.508 -11.368 1.00 82.75 165 GLY A CA 1
ATOM 1317 C C . GLY A 1 165 ? -2.957 0.313 -11.915 1.00 82.75 165 GLY A C 1
ATOM 1318 O O . GLY A 1 165 ? -3.640 -0.521 -11.349 1.00 82.75 165 GLY A O 1
ATOM 1319 N N . LYS A 1 166 ? -3.444 1.005 -12.965 1.00 91.81 166 LYS A N 1
ATOM 1320 C CA . LYS A 1 166 ? -4.875 0.920 -13.365 1.00 91.81 166 LYS A CA 1
ATOM 1321 C C . LYS A 1 166 ? -5.369 -0.526 -13.501 1.00 91.81 166 LYS A C 1
ATOM 1323 O O . LYS A 1 166 ? -6.353 -0.888 -12.872 1.00 91.81 166 LYS A O 1
ATOM 1328 N N . LYS A 1 167 ? -4.682 -1.344 -14.307 1.00 94.38 167 LYS A N 1
ATOM 1329 C CA . LYS A 1 167 ? -5.071 -2.748 -14.529 1.00 94.38 167 LYS A CA 1
ATOM 1330 C C . LYS A 1 167 ? -5.030 -3.564 -13.233 1.00 94.38 167 LYS A C 1
ATOM 1332 O O . LYS A 1 167 ? -5.953 -4.322 -12.976 1.00 94.38 167 LYS A O 1
ATOM 1337 N N . LEU A 1 168 ? -3.999 -3.355 -12.413 1.00 95.00 168 LEU A N 1
ATOM 1338 C CA . LEU A 1 168 ? -3.869 -4.016 -11.117 1.00 95.00 168 LEU A CA 1
ATOM 1339 C C . LEU A 1 168 ? -4.948 -3.549 -10.125 1.00 95.00 168 LEU A C 1
ATOM 1341 O O . LEU A 1 168 ? -5.491 -4.343 -9.379 1.00 95.00 168 LEU A O 1
ATOM 1345 N N . THR A 1 169 ? -5.314 -2.270 -10.156 1.00 95.62 169 THR A N 1
ATOM 1346 C CA . THR A 1 169 ? -6.369 -1.682 -9.320 1.00 95.62 169 THR A CA 1
ATOM 1347 C C . THR A 1 169 ? -7.725 -2.262 -9.692 1.00 95.62 169 THR A C 1
ATOM 1349 O O . THR A 1 169 ? -8.495 -2.622 -8.809 1.00 95.62 169 THR A O 1
ATOM 1352 N N . ASP A 1 170 ? -8.011 -2.389 -10.991 1.00 96.12 170 ASP A N 1
ATOM 1353 C CA . ASP A 1 170 ? -9.238 -3.021 -11.479 1.00 96.12 170 ASP A CA 1
ATOM 1354 C C . ASP A 1 170 ? -9.295 -4.505 -11.065 1.00 96.12 170 ASP A C 1
ATOM 1356 O O . ASP A 1 170 ? -10.345 -4.983 -10.636 1.00 96.12 170 ASP A O 1
ATOM 1360 N N . PHE A 1 171 ? -8.159 -5.210 -11.138 1.00 96.25 171 PHE A N 1
ATOM 1361 C CA . PHE A 1 171 ? -8.018 -6.585 -10.658 1.00 96.25 171 PHE A CA 1
ATOM 1362 C C . PHE A 1 171 ? -8.271 -6.696 -9.150 1.00 96.25 171 PHE A C 1
ATOM 1364 O O . PHE A 1 171 ? -9.194 -7.391 -8.737 1.00 96.25 171 PHE A O 1
ATOM 1371 N N . VAL A 1 172 ? -7.551 -5.936 -8.324 1.00 96.12 172 VAL A N 1
ATOM 1372 C CA . VAL A 1 172 ? -7.734 -5.928 -6.866 1.00 96.12 172 VAL A CA 1
ATOM 1373 C C . VAL A 1 172 ? -9.179 -5.587 -6.513 1.00 96.12 172 VAL A C 1
ATOM 1375 O O . VAL A 1 172 ? -9.797 -6.295 -5.723 1.00 96.12 172 VAL A O 1
ATOM 1378 N N . LYS A 1 173 ? -9.783 -4.586 -7.164 1.00 96.81 173 LYS A N 1
ATOM 1379 C CA . LYS A 1 173 ? -11.194 -4.229 -6.964 1.00 96.81 173 LYS A CA 1
ATOM 1380 C C . LYS A 1 173 ? -12.147 -5.388 -7.246 1.00 96.81 173 LYS A C 1
ATOM 1382 O O . LYS A 1 173 ? -13.063 -5.607 -6.461 1.00 96.81 173 LYS A O 1
ATOM 1387 N N . LYS A 1 174 ? -11.932 -6.148 -8.322 1.00 96.81 174 LYS A N 1
ATOM 1388 C CA . LYS A 1 174 ? -12.743 -7.332 -8.649 1.00 96.81 174 LYS A CA 1
ATOM 1389 C C . LYS A 1 174 ? -12.682 -8.401 -7.546 1.00 96.81 174 LYS A C 1
ATOM 1391 O O . LYS A 1 174 ? -13.674 -9.087 -7.332 1.00 96.81 174 LYS A O 1
ATOM 1396 N N . HIS A 1 175 ? -11.552 -8.525 -6.850 1.00 96.50 175 HIS A N 1
ATOM 1397 C CA . HIS A 1 175 ? -11.318 -9.560 -5.835 1.00 96.50 175 HIS A CA 1
ATOM 1398 C C . HIS A 1 175 ? -11.535 -9.074 -4.386 1.00 96.50 175 HIS A C 1
ATOM 1400 O O . HIS A 1 175 ? -11.472 -9.878 -3.464 1.00 96.50 175 HIS A O 1
ATOM 1406 N N . SER A 1 176 ? -11.824 -7.784 -4.167 1.00 96.31 176 SER A N 1
ATOM 1407 C CA . SER A 1 176 ? -11.903 -7.189 -2.819 1.00 96.31 176 SER A CA 1
ATOM 1408 C C . SER A 1 176 ? -13.319 -7.107 -2.226 1.00 96.31 176 SER A C 1
ATOM 1410 O O . SER A 1 176 ? -13.471 -6.686 -1.079 1.00 96.31 176 SER A O 1
ATOM 1412 N N . GLY A 1 177 ? -14.360 -7.514 -2.960 1.00 94.81 177 GLY A N 1
ATOM 1413 C CA . GLY A 1 177 ? -15.749 -7.438 -2.490 1.00 94.81 177 GLY A CA 1
ATOM 1414 C C . GLY A 1 177 ? -16.240 -5.991 -2.339 1.00 94.81 177 GLY A C 1
ATOM 1415 O O . GLY A 1 177 ? -16.093 -5.193 -3.262 1.00 94.81 177 GLY A O 1
ATOM 1416 N N . ASN A 1 178 ? -16.816 -5.655 -1.178 1.00 95.94 178 ASN A N 1
ATOM 1417 C CA . ASN A 1 178 ? -17.334 -4.310 -0.871 1.00 95.94 178 ASN A CA 1
ATOM 1418 C C . ASN A 1 178 ? -16.257 -3.315 -0.404 1.00 95.94 178 ASN A C 1
ATOM 1420 O O . ASN A 1 178 ? -16.545 -2.129 -0.238 1.00 95.94 178 ASN A O 1
ATOM 1424 N N . ARG A 1 179 ? -15.019 -3.782 -0.222 1.00 97.94 179 ARG A N 1
ATOM 1425 C CA . ARG A 1 179 ? -13.897 -2.972 0.255 1.00 97.94 179 ARG A CA 1
ATOM 1426 C C . ARG A 1 179 ? -13.568 -1.854 -0.725 1.00 97.94 179 ARG A C 1
ATOM 1428 O O . ARG A 1 179 ? -13.623 -2.011 -1.952 1.00 97.94 179 ARG A O 1
ATOM 1435 N N . ARG A 1 180 ? -13.162 -0.709 -0.187 1.00 98.38 180 ARG A N 1
ATOM 1436 C CA . ARG A 1 180 ? -12.741 0.439 -0.991 1.00 98.38 180 ARG A CA 1
ATOM 1437 C C . ARG A 1 180 ? -11.347 0.178 -1.550 1.00 98.38 180 ARG A C 1
ATOM 1439 O O . ARG A 1 180 ? -10.425 -0.077 -0.793 1.00 98.38 180 ARG A O 1
ATOM 1446 N N . VAL A 1 181 ? -11.160 0.320 -2.863 1.00 98.12 181 VAL A N 1
ATOM 1447 C CA . VAL A 1 181 ? -9.838 0.184 -3.501 1.00 98.12 181 VAL A CA 1
ATOM 1448 C C . VAL A 1 181 ? -9.391 1.511 -4.101 1.00 98.12 181 VAL A C 1
ATOM 1450 O O . VAL A 1 181 ? -10.094 2.105 -4.922 1.00 98.12 181 VAL A O 1
ATOM 1453 N N . ILE A 1 182 ? -8.204 1.962 -3.704 1.00 97.75 182 ILE A N 1
ATOM 1454 C CA . ILE A 1 182 ? -7.543 3.176 -4.180 1.00 97.75 182 ILE A CA 1
ATOM 1455 C C . ILE A 1 182 ? -6.257 2.768 -4.899 1.00 97.75 182 ILE A C 1
ATOM 1457 O O . ILE A 1 182 ? -5.468 1.978 -4.391 1.00 97.75 182 ILE A O 1
ATOM 1461 N N . GLY A 1 183 ? -6.020 3.318 -6.084 1.00 95.81 183 GLY A N 1
ATOM 1462 C CA . GLY A 1 183 ? -4.800 3.072 -6.845 1.00 95.81 183 GLY A CA 1
ATOM 1463 C C . GLY A 1 183 ? -4.619 4.117 -7.937 1.00 95.81 183 GLY A C 1
ATOM 1464 O O . GLY A 1 183 ? -5.581 4.760 -8.368 1.00 95.81 183 GLY A O 1
ATOM 1465 N N . SER A 1 184 ? -3.379 4.315 -8.383 1.00 92.88 184 SER A N 1
ATOM 1466 C CA . SER A 1 184 ? -3.079 5.318 -9.406 1.00 92.88 184 SER A CA 1
ATOM 1467 C C . SER A 1 184 ? -3.134 4.758 -10.820 1.00 92.88 184 SER A C 1
ATOM 1469 O O . SER A 1 184 ? -2.708 3.637 -11.104 1.00 92.88 184 SER A O 1
ATOM 1471 N N . LYS A 1 185 ? -3.596 5.590 -11.757 1.00 90.81 185 LYS A N 1
ATOM 1472 C CA . LYS A 1 185 ? -3.501 5.318 -13.199 1.00 90.81 185 LYS A CA 1
ATOM 1473 C C . LYS A 1 185 ? -2.131 5.706 -13.769 1.00 90.81 185 LYS A C 1
ATOM 1475 O O . LYS A 1 185 ? -1.759 5.237 -14.844 1.00 90.81 185 LYS A O 1
ATOM 1480 N N . THR A 1 186 ? -1.381 6.548 -13.067 1.00 90.81 186 THR A N 1
ATOM 1481 C CA . THR A 1 186 ? -0.150 7.201 -13.529 1.00 90.81 186 THR A CA 1
ATOM 1482 C C . THR A 1 186 ? 0.969 7.040 -12.497 1.00 90.81 186 THR A C 1
ATOM 1484 O O . THR A 1 186 ? 0.823 6.332 -11.500 1.00 90.81 186 THR A O 1
ATOM 1487 N N . SER A 1 187 ? 2.144 7.606 -12.774 1.00 89.31 187 SER A N 1
ATOM 1488 C CA . SER A 1 187 ? 3.172 7.755 -11.740 1.00 89.31 187 SER A CA 1
ATOM 1489 C C . SER A 1 187 ? 2.765 8.867 -10.774 1.00 89.31 187 SER A C 1
ATOM 1491 O O . SER A 1 187 ? 2.239 9.879 -11.229 1.00 89.31 187 SER A O 1
ATOM 1493 N N . PHE A 1 188 ? 3.033 8.679 -9.485 1.00 91.81 188 PHE A N 1
ATOM 1494 C CA . PHE A 1 188 ? 2.791 9.664 -8.432 1.00 91.81 188 PHE A CA 1
ATOM 1495 C C . PHE A 1 188 ? 3.781 9.448 -7.277 1.00 91.81 188 PHE A C 1
ATOM 1497 O O . PHE A 1 188 ? 4.382 8.372 -7.177 1.00 91.81 188 PHE A O 1
ATOM 1504 N N . ALA A 1 189 ? 3.946 10.460 -6.435 1.00 91.88 189 ALA A N 1
ATOM 1505 C CA . ALA A 1 189 ? 4.676 10.419 -5.170 1.00 91.88 189 ALA A CA 1
ATOM 1506 C C . ALA A 1 189 ? 3.736 10.749 -3.992 1.00 91.88 189 ALA A C 1
ATOM 1508 O O . ALA A 1 189 ? 2.582 11.117 -4.209 1.00 91.88 189 ALA A O 1
ATOM 1509 N N . THR A 1 190 ? 4.196 10.617 -2.741 1.00 93.31 190 THR A N 1
ATOM 1510 C CA . THR A 1 190 ? 3.356 10.930 -1.564 1.00 93.31 190 THR A CA 1
ATOM 1511 C C . THR A 1 190 ? 2.886 12.387 -1.571 1.00 93.31 190 THR A C 1
ATOM 1513 O O . THR A 1 190 ? 1.793 12.672 -1.098 1.00 93.31 190 THR A O 1
ATOM 1516 N N . GLU A 1 191 ? 3.667 13.305 -2.137 1.00 94.25 191 GLU A N 1
ATOM 1517 C CA . GLU A 1 191 ? 3.316 14.722 -2.287 1.00 94.25 191 GLU A CA 1
ATOM 1518 C C . GLU A 1 191 ? 2.113 14.950 -3.206 1.00 94.25 191 GLU A C 1
ATOM 1520 O O . GLU A 1 191 ? 1.435 15.963 -3.077 1.00 94.25 191 GLU A O 1
ATOM 1525 N N . ASP A 1 192 ? 1.832 14.009 -4.110 1.00 94.62 192 ASP A N 1
ATOM 1526 C CA . ASP A 1 192 ? 0.666 14.053 -4.995 1.00 94.62 192 ASP A CA 1
ATOM 1527 C C . ASP A 1 192 ? -0.604 13.511 -4.301 1.00 94.62 192 ASP A C 1
ATOM 1529 O O . ASP A 1 192 ? -1.631 13.318 -4.955 1.00 94.62 192 ASP A O 1
ATOM 1533 N N . LEU A 1 193 ? -0.551 13.195 -3.001 1.00 95.50 193 LEU A N 1
ATOM 1534 C CA . LEU A 1 193 ? -1.702 12.726 -2.232 1.00 95.50 193 LEU A CA 1
ATOM 1535 C C . LEU A 1 193 ? -2.382 13.892 -1.511 1.00 95.50 193 LEU A C 1
ATOM 1537 O O . LEU A 1 193 ? -1.844 14.468 -0.569 1.00 95.50 193 LEU A O 1
ATOM 1541 N N . GLU A 1 194 ? -3.618 14.180 -1.900 1.00 96.81 194 GLU A N 1
ATOM 1542 C CA . GLU A 1 194 ? -4.537 14.993 -1.109 1.00 96.81 194 GLU A CA 1
ATOM 1543 C C . GLU A 1 194 ? -5.234 14.076 -0.094 1.00 96.81 194 GLU A C 1
ATOM 1545 O O . GLU A 1 194 ? -6.044 13.223 -0.468 1.00 96.81 194 GLU A O 1
ATOM 1550 N N . ILE A 1 195 ? -4.894 14.227 1.189 1.00 97.81 195 ILE A N 1
ATOM 1551 C CA . ILE A 1 195 ? -5.486 13.438 2.276 1.00 97.81 195 ILE A CA 1
ATOM 1552 C C . ILE A 1 195 ? -6.774 14.114 2.749 1.00 97.81 195 ILE A C 1
ATOM 1554 O O . ILE A 1 195 ? -6.729 15.196 3.330 1.00 97.81 195 ILE A O 1
ATOM 1558 N N . LEU A 1 196 ? -7.915 13.465 2.518 1.00 98.00 196 LEU A N 1
ATOM 1559 C CA . LEU A 1 196 ? -9.232 13.942 2.950 1.00 98.00 196 LEU A CA 1
ATOM 1560 C C . LEU A 1 196 ? -9.583 13.439 4.354 1.00 98.00 196 LEU A C 1
ATOM 1562 O O . LEU A 1 196 ? -10.165 14.171 5.148 1.00 98.00 196 LEU A O 1
ATOM 1566 N N . SER A 1 197 ? -9.211 12.195 4.663 1.00 98.31 197 SER A N 1
ATOM 1567 C CA . SER A 1 197 ? -9.295 11.619 6.004 1.00 98.31 197 SER A CA 1
ATOM 1568 C C . SER A 1 197 ? -8.203 10.574 6.194 1.00 98.31 197 SER A C 1
ATOM 1570 O O . SER A 1 197 ? -7.870 9.838 5.266 1.00 98.31 197 SER A O 1
ATOM 1572 N N . TYR A 1 198 ? -7.662 10.481 7.408 1.00 98.00 198 TYR A N 1
ATOM 1573 C CA . TYR A 1 198 ? -6.802 9.364 7.784 1.00 98.00 198 TYR A CA 1
ATOM 1574 C C . TYR A 1 198 ? -7.614 8.144 8.242 1.00 98.00 198 TYR A C 1
ATOM 1576 O O . TYR A 1 198 ? -7.118 7.036 8.075 1.00 98.00 198 TYR A O 1
ATOM 1584 N N . TYR A 1 199 ? -8.849 8.300 8.741 1.00 97.38 199 TYR A N 1
ATOM 1585 C CA . TYR A 1 199 ? -9.709 7.180 9.152 1.00 97.38 199 TYR A CA 1
ATOM 1586 C C . TYR A 1 199 ? -11.214 7.416 8.859 1.00 97.38 199 TYR A C 1
ATOM 1588 O O . TYR A 1 199 ? -11.757 8.430 9.308 1.00 97.38 199 TYR A O 1
ATOM 1596 N N . PRO A 1 200 ? -11.891 6.507 8.118 1.00 97.81 200 PRO A N 1
ATOM 1597 C CA . PRO A 1 200 ? -11.255 5.551 7.205 1.00 97.81 200 PRO A CA 1
ATOM 1598 C C . PRO A 1 200 ? -10.364 6.310 6.212 1.00 97.81 200 PRO A C 1
ATOM 1600 O O . PRO A 1 200 ? -10.615 7.484 5.923 1.00 97.81 200 PRO A O 1
ATOM 1603 N N . LEU A 1 201 ? -9.294 5.677 5.724 1.00 98.44 201 LEU A N 1
ATOM 1604 C CA . LEU A 1 201 ? -8.365 6.354 4.820 1.00 98.44 201 LEU A CA 1
ATOM 1605 C C . LEU A 1 201 ? -9.100 6.816 3.552 1.00 98.44 201 LEU A C 1
ATOM 1607 O O . LEU A 1 201 ? -9.618 6.013 2.776 1.00 98.44 201 LEU A O 1
ATOM 1611 N N . ASP A 1 202 ? -9.087 8.122 3.312 1.00 98.12 202 ASP A N 1
ATOM 1612 C CA . ASP A 1 202 ? -9.640 8.741 2.118 1.00 98.12 202 ASP A CA 1
ATOM 1613 C C . ASP A 1 202 ? -8.608 9.685 1.513 1.00 98.12 202 ASP A C 1
ATOM 1615 O O . ASP A 1 202 ? -8.200 10.673 2.127 1.00 98.12 202 ASP A O 1
ATOM 1619 N N . ILE A 1 203 ? -8.174 9.357 0.300 1.00 97.56 203 ILE A N 1
ATOM 1620 C CA . ILE A 1 203 ? -7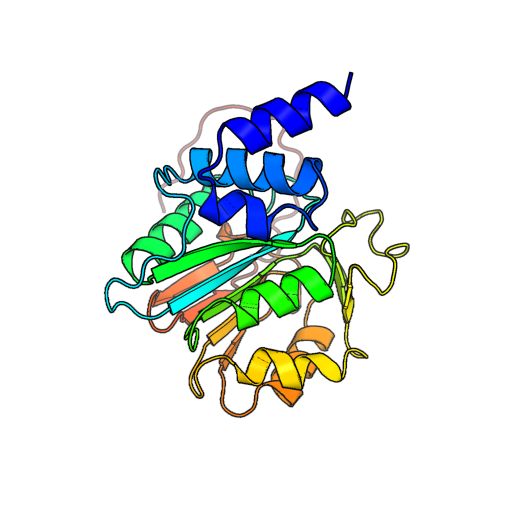.157 10.107 -0.423 1.00 97.56 203 ILE A CA 1
ATOM 1621 C C . ILE A 1 203 ? -7.581 10.320 -1.872 1.00 97.56 203 ILE A C 1
ATOM 1623 O O . ILE A 1 203 ? -8.235 9.473 -2.494 1.00 97.56 203 ILE A O 1
ATOM 1627 N N . ARG A 1 204 ? -7.125 11.433 -2.439 1.00 96.06 204 ARG A N 1
ATOM 1628 C CA . ARG A 1 204 ? -7.141 11.699 -3.877 1.00 96.06 204 ARG A CA 1
ATOM 1629 C C . ARG A 1 204 ? -5.713 11.809 -4.382 1.00 96.06 204 ARG A C 1
ATOM 1631 O O . ARG A 1 204 ? -4.862 12.408 -3.740 1.00 96.06 204 ARG A O 1
ATOM 1638 N N . ILE A 1 205 ? -5.460 11.231 -5.552 1.00 93.44 205 ILE A N 1
ATOM 1639 C CA . ILE A 1 205 ? -4.155 11.320 -6.212 1.00 93.44 205 ILE A CA 1
ATOM 1640 C C . ILE A 1 205 ? -4.228 12.473 -7.210 1.00 93.44 205 ILE A C 1
ATOM 1642 O O . ILE A 1 205 ? -4.796 12.331 -8.296 1.00 93.44 205 ILE A O 1
ATOM 1646 N N . ILE A 1 206 ? -3.683 13.619 -6.821 1.00 91.06 206 ILE A N 1
ATOM 1647 C CA . ILE A 1 206 ? -3.617 14.835 -7.625 1.00 91.06 206 ILE A CA 1
ATOM 1648 C C . ILE A 1 206 ? -2.287 14.865 -8.374 1.00 91.06 206 ILE A C 1
ATOM 1650 O O . ILE A 1 206 ? -1.328 15.506 -7.969 1.00 91.06 206 ILE A O 1
ATOM 1654 N N . THR A 1 207 ? -2.200 14.168 -9.508 1.00 76.38 207 THR A N 1
ATOM 1655 C CA . THR A 1 207 ? -1.015 14.337 -10.357 1.00 76.38 207 THR A CA 1
ATOM 1656 C C . THR A 1 207 ? -0.988 15.753 -10.908 1.00 76.38 207 THR A C 1
ATOM 1658 O O . THR A 1 207 ? -1.756 16.079 -11.818 1.00 76.38 207 THR A O 1
ATOM 1661 N N . HIS A 1 208 ? -0.065 16.574 -10.415 1.00 65.38 208 HIS A N 1
ATOM 1662 C CA . HIS A 1 208 ? 0.314 17.789 -11.113 1.00 65.38 208 HIS A CA 1
ATOM 1663 C C . HIS A 1 208 ? 0.877 17.364 -12.470 1.00 65.38 208 HIS A C 1
ATOM 1665 O O . HIS A 1 208 ? 1.939 16.743 -12.557 1.00 65.38 208 HIS A O 1
ATOM 1671 N N . THR A 1 209 ? 0.140 17.635 -13.552 1.00 52.38 209 THR A N 1
ATOM 1672 C CA . THR A 1 209 ? 0.661 17.522 -14.917 1.00 52.38 209 THR A CA 1
ATOM 1673 C C . THR A 1 209 ? 1.991 18.257 -14.925 1.00 52.38 209 THR A C 1
ATOM 1675 O O . THR A 1 209 ? 2.003 19.464 -14.691 1.00 52.38 209 THR A O 1
ATOM 1678 N N . LYS A 1 210 ? 3.100 17.519 -15.071 1.00 47.09 210 LYS A N 1
ATOM 1679 C CA . LYS A 1 210 ? 4.456 18.059 -14.940 1.00 47.09 210 LYS A CA 1
ATOM 1680 C C . LYS A 1 210 ? 4.538 19.418 -15.633 1.00 47.09 210 LYS A C 1
ATOM 1682 O O . LYS A 1 210 ? 4.481 19.478 -16.860 1.00 47.09 210 LYS A O 1
ATOM 1687 N N . ILE A 1 211 ? 4.772 20.478 -14.860 1.00 41.94 211 ILE A N 1
ATOM 1688 C CA . ILE A 1 211 ? 5.598 21.567 -15.372 1.00 41.94 211 ILE A CA 1
ATOM 1689 C C . ILE A 1 211 ? 6.892 20.856 -15.793 1.00 41.94 211 ILE A C 1
ATOM 1691 O O . ILE A 1 211 ? 7.447 20.114 -14.972 1.00 41.94 211 ILE A O 1
ATOM 1695 N N . PRO A 1 212 ? 7.301 20.921 -17.072 1.00 39.72 212 PRO A N 1
ATOM 1696 C CA . PRO A 1 212 ? 8.446 20.168 -17.554 1.00 39.72 212 PRO A CA 1
ATOM 1697 C C . PRO A 1 212 ? 9.619 20.433 -16.617 1.00 39.72 212 PRO A C 1
ATOM 1699 O O . PRO A 1 212 ? 9.944 21.584 -16.337 1.00 39.72 212 PRO A O 1
ATOM 1702 N N . PHE A 1 213 ? 10.190 19.353 -16.084 1.00 40.22 213 PHE A N 1
ATOM 1703 C CA . PHE A 1 213 ? 11.402 19.377 -15.279 1.00 40.22 213 PHE A CA 1
ATOM 1704 C C . PHE A 1 213 ? 12.501 20.063 -16.103 1.00 40.22 213 PHE A C 1
ATOM 1706 O O . PHE A 1 213 ? 13.192 19.420 -16.891 1.00 40.22 213 PHE A O 1
ATOM 1713 N N . ILE A 1 214 ? 12.647 21.377 -15.951 1.00 39.62 214 ILE A N 1
ATOM 1714 C CA . ILE A 1 214 ? 13.891 22.065 -16.259 1.00 39.62 214 ILE A CA 1
ATOM 1715 C C . ILE A 1 214 ? 14.828 21.659 -15.129 1.00 39.62 214 ILE A C 1
ATOM 1717 O O . ILE A 1 214 ? 14.505 21.861 -13.958 1.00 39.62 214 ILE A O 1
ATOM 1721 N N . ASN A 1 215 ? 15.936 21.018 -15.502 1.00 42.81 215 ASN A N 1
ATOM 1722 C CA . ASN A 1 215 ? 17.064 20.682 -14.640 1.00 42.81 215 ASN A CA 1
ATOM 1723 C C . ASN A 1 215 ? 17.220 21.690 -13.494 1.00 42.81 215 ASN A C 1
ATOM 1725 O O . ASN A 1 215 ? 17.596 22.838 -13.722 1.00 42.81 215 ASN A O 1
ATOM 1729 N N . ARG A 1 216 ? 16.970 21.252 -12.260 1.00 40.16 216 ARG A N 1
ATOM 1730 C CA . ARG A 1 216 ? 17.517 21.913 -11.081 1.00 40.16 216 ARG A CA 1
ATOM 1731 C C . ARG A 1 216 ? 18.580 21.003 -10.504 1.00 40.16 216 ARG A C 1
ATOM 1733 O O . ARG A 1 216 ? 18.300 20.112 -9.707 1.00 40.16 216 ARG A O 1
ATOM 1740 N N . GLU A 1 217 ? 19.813 21.274 -10.921 1.00 38.47 217 GLU A N 1
ATOM 1741 C CA . GLU A 1 217 ? 20.901 21.264 -9.956 1.00 38.47 217 GLU A CA 1
ATOM 1742 C C . GLU A 1 217 ? 20.432 22.037 -8.722 1.00 38.47 217 GLU A C 1
ATOM 1744 O O . GLU A 1 217 ? 19.854 23.124 -8.810 1.00 38.47 217 GLU A O 1
ATOM 1749 N N . PHE A 1 218 ? 20.606 21.401 -7.574 1.00 43.88 218 PHE A N 1
ATOM 1750 C CA . PHE A 1 218 ? 20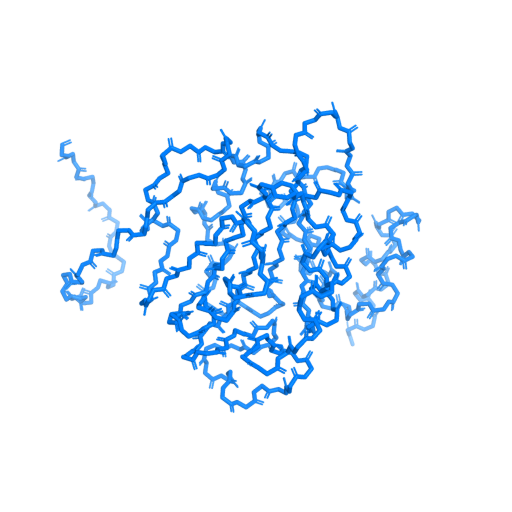.314 21.946 -6.265 1.00 43.88 218 PHE A CA 1
ATOM 1751 C C . PHE A 1 218 ? 20.979 23.319 -6.092 1.00 43.88 218 PHE A C 1
ATOM 1753 O O . PHE A 1 218 ? 22.172 23.399 -5.810 1.00 43.88 218 PHE A O 1
ATOM 1760 N N . SER A 1 219 ? 20.199 24.399 -6.154 1.00 34.31 219 SER A N 1
ATOM 1761 C CA . SER A 1 219 ? 20.529 25.625 -5.434 1.00 34.31 219 SER A CA 1
ATOM 1762 C C . SER A 1 219 ? 19.485 25.846 -4.351 1.00 34.31 219 SER A C 1
ATOM 1764 O O . SER A 1 219 ? 18.285 25.934 -4.616 1.00 34.31 219 SER A O 1
ATOM 1766 N N . ARG A 1 220 ? 19.993 25.893 -3.121 1.00 39.44 220 ARG A N 1
ATOM 1767 C CA . ARG A 1 220 ? 19.305 26.312 -1.904 1.00 39.44 220 ARG A CA 1
ATOM 1768 C C . ARG A 1 220 ? 18.577 27.644 -2.122 1.00 39.44 220 ARG A C 1
ATOM 1770 O O . ARG A 1 220 ? 18.987 28.449 -2.951 1.00 39.44 220 ARG A O 1
ATOM 1777 N N . ASP A 1 221 ? 17.537 27.837 -1.321 1.00 39.75 221 ASP A N 1
ATOM 1778 C CA . ASP A 1 221 ? 16.684 29.021 -1.235 1.00 39.75 221 ASP A CA 1
ATOM 1779 C C . ASP A 1 22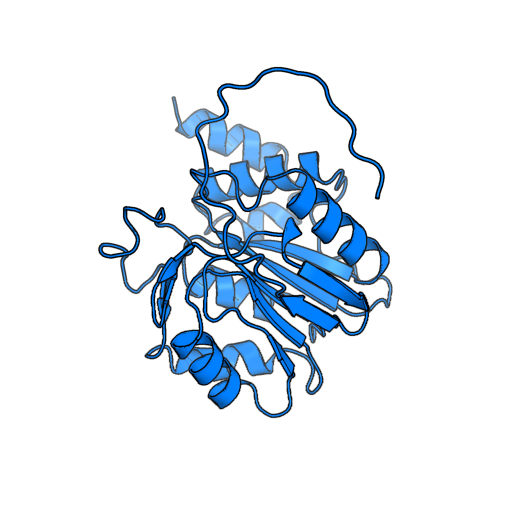1 ? 15.745 29.270 -2.418 1.00 39.75 221 ASP A C 1
ATOM 1781 O O . ASP A 1 221 ? 16.112 29.815 -3.459 1.00 39.75 221 ASP A O 1
ATOM 1785 N N . ARG A 1 222 ? 14.462 28.969 -2.185 1.00 31.50 222 ARG A N 1
ATOM 1786 C CA . ARG A 1 222 ? 13.425 30.004 -2.045 1.00 31.50 222 ARG A CA 1
ATOM 1787 C C . ARG A 1 222 ? 12.092 29.372 -1.657 1.00 31.50 222 ARG A C 1
ATOM 1789 O O . ARG A 1 222 ? 11.531 28.556 -2.385 1.00 31.50 222 ARG A O 1
ATOM 1796 N N . THR A 1 223 ? 11.607 29.810 -0.504 1.00 30.14 223 THR A N 1
ATOM 1797 C CA . THR A 1 223 ? 10.202 29.871 -0.112 1.00 30.14 223 THR A CA 1
ATOM 1798 C C . THR A 1 223 ? 9.343 30.355 -1.279 1.00 30.14 223 THR A C 1
ATOM 1800 O O . THR A 1 223 ? 9.662 31.375 -1.889 1.00 30.14 223 THR A O 1
ATOM 1803 N N . TYR A 1 224 ? 8.227 29.676 -1.535 1.00 26.83 224 TYR A N 1
ATOM 1804 C CA . TYR A 1 224 ? 7.078 30.296 -2.182 1.00 26.83 224 TYR A CA 1
ATOM 1805 C C . TYR A 1 224 ? 5.882 30.147 -1.249 1.00 26.83 224 TYR A C 1
ATOM 1807 O O . TYR A 1 224 ? 5.500 29.039 -0.884 1.00 26.83 224 TYR A O 1
ATOM 1815 N N . ILE A 1 225 ? 5.369 31.302 -0.834 1.00 27.53 225 ILE A N 1
ATOM 1816 C CA . ILE A 1 225 ? 4.040 31.479 -0.259 1.00 27.53 225 ILE A CA 1
ATOM 1817 C C . ILE A 1 225 ? 3.072 31.492 -1.447 1.00 27.53 225 ILE A C 1
ATOM 1819 O O . ILE A 1 225 ? 3.329 32.203 -2.425 1.00 27.53 225 ILE A O 1
ATOM 1823 N N . LEU A 1 226 ? 1.996 30.713 -1.357 1.00 31.61 226 LEU A N 1
ATOM 1824 C CA . LEU A 1 226 ? 0.733 30.991 -2.040 1.00 31.61 226 LEU A CA 1
ATOM 1825 C C . LEU A 1 226 ? -0.279 31.400 -0.974 1.00 31.61 226 LEU A C 1
ATOM 1827 O O . LEU A 1 226 ? -0.299 30.720 0.078 1.00 31.61 226 LEU A O 1
#

pLDDT: mean 82.02, std 19.18, range [26.83, 98.75]

Foldseek 3Di:
DLVVQLCVLLVPDDPVVNVVPPPPDSLQSVVVVVLCVVLVNPDQDQDPPVAAAEEAEAASDDPPCLCVPVLNSVLVNVLVVRHSYHYGQDQFPVSLLVRLLVIQQHLEYEYAAADDAFKGFRHDDVVCVVVDDNRGMDGLVPPCLLVSLVSHHLQHEYEYRYALCPNVQVSNVVSNHNYHTHYDNGDAGSVQWDFPDSVVTDIDRRPPPDPPPPDDPDDDDDDDDD

Mean predicted aligned error: 8.76 Å

Secondary structure (DSSP, 8-state):
--HHHHHHHHHTS-HHHHTTTTTS-HHHHHHHHHHHHHTT----S----SSPEEEEEEES--TT-TTTSHHHHHHHHHHHHHSEEEEEEESSHHHHHHHHHTSSS-SEEEEEEEEETTEEESS--TTTGGG--GGGEEETT-TTHHHHHTTS-TT-EEEEEETT-HHHHHHHHHHSTTSEEEE-SS---GGGEEEEETTTTEEEE---------------------

Solvent-accessible surface area (backbone atoms only — not comparable to full-atom values): 12669 Å² total; per-residue (Å²): 128,68,70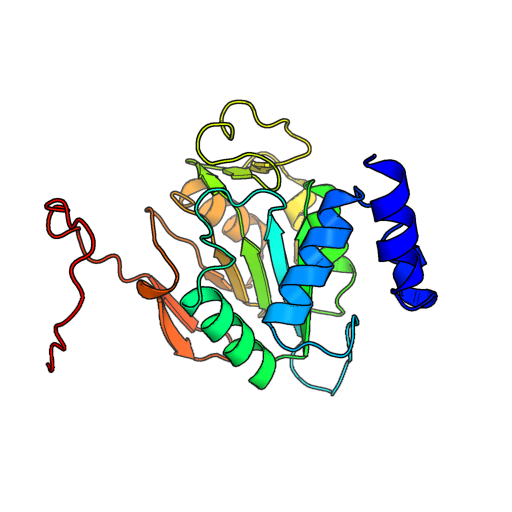,66,54,39,55,59,54,52,70,74,44,60,72,86,52,43,72,76,42,73,86,48,56,61,66,41,54,51,51,43,52,54,50,38,52,78,70,67,49,89,67,93,59,81,60,90,82,83,49,54,27,27,36,37,36,34,34,60,42,57,87,82,37,69,78,73,30,71,60,35,48,50,53,53,54,54,43,48,79,66,26,32,56,35,81,45,59,14,51,28,38,66,48,44,44,51,52,51,60,73,40,77,48,21,39,32,41,35,49,32,28,46,33,41,84,25,30,30,18,19,53,25,40,84,90,40,45,93,72,51,54,73,66,22,32,55,47,73,78,56,74,63,53,38,68,41,54,63,42,32,35,69,75,14,33,36,35,42,54,27,26,26,17,44,56,30,39,56,43,51,44,72,49,45,68,80,28,46,68,45,56,33,71,44,74,73,59,63,86,27,49,48,75,78,36,78,76,74,69,35,73,45,80,53,71,73,76,72,72,75,83,68,86,70,77,91,69,84,87,79,91,78,88,132

Nearest PDB structures (foldseek):
  3ucf-assembly1_D  TM=5.105E-01  e=1.368E-01  Vibrio vulnificus YJ016
  8rps-assembly2_B  TM=5.601E-01  e=1.749E+00  Homo sapiens
  5z2l-assembly6_K  TM=3.615E-01  e=1.144E+00  Escherichia coli K-12
  8wip-assembly1_B  TM=6.151E-01  e=4.344E+00  Pseudomonas aeruginosa PAO1